Protein AF-A0A9W8LVT6-F1 (afdb_monomer_lite)

Radius of gyration: 33.75 Å; chains: 1; bounding box: 52×55×154 Å

Sequence (229 aa):
HRSNSTFAGNSGRGAQIASTLGNTLIIGSVVSLFGYIMYTLYEDLLADDGVTRVYNESLDLVRANPQIRELFGASAVGFGQTTSSRRHRQRTITHHKSVDAKGRQRLFVEYYVTDSKRSSPCIGVVKADLSQSKGTGAWDYNYIIVDVHQPADNMKVSGATQSDAGESFWSQLHNSKPIGRIEVLVTDEFAREIKLADSQRRNQRFSTVGKGTPDGSWFSVLHPSTWRK

Secondary structure (DSSP, 8-state):
-----------SSHHHHHHHHHHHHHHHHHHHHHHHHHHHHHHHHHHHHHHHHHHHHHHHHHHH-HHHHHHH-S-EEEE-BPPS-TT----BPEEEEEE-TTS-EEEEEEEEEEETT---S-EEEEEEEEEE-TTT--EEEEEEEEEEE---GGGS--SS-TTSS-HHHHHHHHHSPPSEEEEEEE-HHHHHHHHHHHHHHHHHHHHHHT---TT-----S--------

pLDDT: mean 72.82, std 16.93, range [37.72, 95.81]

InterPro domains:
  IPR013261 Mitochondrial import inner membrane translocase subunit Tim21 [PF08294] (21-149)
  IPR013261 Mitochondrial import inner membrane translocase subunit Tim21 [PTHR13032] (18-152)
  IPR038552 Tim21 IMS domain superfamily [G3DSA:3.10.450.320] (47-160)

Organism: NCBI:txid2761395

Structure (mmCIF, N/CA/C/O backbone):
data_AF-A0A9W8LVT6-F1
#
_entry.id   AF-A0A9W8LVT6-F1
#
loop_
_atom_site.group_PDB
_atom_site.id
_atom_site.type_symbol
_atom_site.label_atom_id
_atom_site.label_alt_id
_atom_site.label_comp_id
_atom_site.label_asym_id
_atom_site.label_entity_id
_atom_site.label_seq_id
_atom_site.pdbx_PDB_ins_code
_atom_site.Cartn_x
_atom_site.Cartn_y
_atom_site.Cartn_z
_atom_site.occupancy
_atom_site.B_iso_or_equiv
_atom_site.auth_seq_id
_atom_site.auth_comp_id
_atom_site.auth_asym_id
_atom_site.auth_atom_id
_atom_site.pdbx_PDB_model_num
ATOM 1 N N . HIS A 1 1 ? 30.654 25.455 -94.093 1.00 49.75 1 HIS A N 1
ATOM 2 C CA . HIS A 1 1 ? 30.915 24.334 -93.165 1.00 49.75 1 HIS A CA 1
ATOM 3 C C . HIS A 1 1 ? 31.875 24.770 -92.061 1.00 49.75 1 HIS A C 1
ATOM 5 O O . HIS A 1 1 ? 33.066 24.849 -92.323 1.00 49.75 1 HIS A O 1
ATOM 11 N N . ARG A 1 2 ? 31.381 25.046 -90.847 1.00 42.50 2 ARG A N 1
ATOM 12 C CA . ARG A 1 2 ? 31.987 24.591 -89.579 1.00 42.50 2 ARG A CA 1
ATOM 13 C C . ARG A 1 2 ? 31.087 24.990 -88.413 1.00 42.50 2 ARG A C 1
ATOM 15 O O . ARG A 1 2 ? 30.689 26.138 -88.277 1.00 42.50 2 ARG A O 1
ATOM 22 N N . SER A 1 3 ? 30.734 23.968 -87.658 1.00 47.25 3 SER A N 1
ATOM 23 C CA . SER A 1 3 ? 29.804 23.911 -86.543 1.00 47.25 3 SER A CA 1
ATOM 24 C C . SER A 1 3 ? 30.550 23.903 -85.205 1.00 47.25 3 SER A C 1
ATOM 26 O O . SER A 1 3 ? 31.632 23.323 -85.149 1.00 47.25 3 SER A O 1
ATOM 28 N N . ASN A 1 4 ? 29.856 24.356 -84.152 1.00 45.00 4 ASN A N 1
ATOM 29 C CA . ASN A 1 4 ? 29.953 23.908 -82.748 1.00 45.00 4 ASN A CA 1
ATOM 30 C C . ASN A 1 4 ? 31.219 24.337 -81.965 1.00 45.00 4 ASN A C 1
ATOM 32 O O . ASN A 1 4 ? 32.292 24.469 -82.530 1.00 45.00 4 ASN A O 1
ATOM 36 N N . SER A 1 5 ? 31.193 24.590 -80.652 1.00 46.59 5 SER A N 1
ATOM 37 C CA . SER A 1 5 ? 30.224 24.263 -79.591 1.00 46.59 5 SER A CA 1
ATOM 38 C C . SER A 1 5 ? 30.442 25.178 -78.379 1.00 46.59 5 SER A C 1
ATOM 40 O O . SER A 1 5 ? 31.560 25.272 -77.872 1.00 46.59 5 SER A O 1
ATOM 42 N N . THR A 1 6 ? 29.375 25.772 -77.850 1.00 48.75 6 THR A N 1
ATOM 43 C CA . THR A 1 6 ? 29.328 26.325 -76.491 1.00 48.75 6 THR A CA 1
ATOM 44 C C . THR A 1 6 ? 29.277 25.175 -75.480 1.00 48.75 6 THR A C 1
ATOM 46 O O . THR A 1 6 ? 28.300 24.433 -75.419 1.00 48.75 6 THR A O 1
ATOM 49 N N . PHE A 1 7 ? 30.331 25.014 -74.678 1.00 50.03 7 PHE A N 1
ATOM 50 C CA . PHE A 1 7 ? 30.319 24.142 -73.502 1.00 50.03 7 PHE A CA 1
ATOM 51 C C . PHE A 1 7 ? 29.548 24.844 -72.375 1.00 50.03 7 PHE A C 1
ATOM 53 O O . PHE A 1 7 ? 30.084 25.707 -71.683 1.00 50.03 7 PHE A O 1
ATOM 60 N N . ALA A 1 8 ? 28.278 24.485 -72.193 1.00 51.19 8 ALA A N 1
ATOM 61 C CA . ALA A 1 8 ? 27.524 24.834 -70.995 1.00 51.19 8 ALA A CA 1
ATOM 62 C C . ALA A 1 8 ? 27.898 23.847 -69.877 1.00 51.19 8 ALA A C 1
ATOM 64 O O . ALA A 1 8 ? 27.455 22.698 -69.864 1.00 51.19 8 ALA A O 1
ATOM 65 N N . GLY A 1 9 ? 28.760 24.282 -68.956 1.00 49.34 9 GLY A N 1
ATOM 66 C CA . GLY A 1 9 ? 29.118 23.516 -67.766 1.00 49.34 9 GLY A CA 1
ATOM 67 C C . GLY A 1 9 ? 27.916 23.360 -66.834 1.00 49.34 9 GLY A C 1
ATOM 68 O O . GLY A 1 9 ? 27.411 24.334 -66.285 1.00 49.34 9 GLY A O 1
ATOM 69 N N . ASN A 1 10 ? 27.459 22.124 -66.641 1.00 56.69 10 ASN A N 1
ATOM 70 C CA . ASN A 1 10 ? 26.375 21.779 -65.724 1.00 56.69 10 ASN A CA 1
ATOM 71 C C . ASN A 1 10 ? 26.917 21.653 -64.285 1.00 56.69 10 ASN A C 1
ATOM 73 O O . ASN A 1 10 ? 27.066 20.550 -63.766 1.00 56.69 10 ASN A O 1
ATOM 77 N N . SER A 1 11 ? 27.269 22.771 -63.643 1.00 49.97 11 SER A N 1
ATOM 78 C CA . SER A 1 11 ? 27.864 22.793 -62.291 1.00 49.97 11 SER A CA 1
ATOM 79 C C . SER A 1 11 ? 26.846 22.909 -61.143 1.00 49.97 11 SER A C 1
ATOM 81 O O . SER A 1 11 ? 27.229 22.945 -59.977 1.00 49.97 11 SER A O 1
ATOM 83 N N . GLY A 1 12 ? 25.541 22.919 -61.429 1.00 51.91 12 GLY A N 1
ATOM 84 C CA . GLY A 1 12 ? 24.503 23.210 -60.427 1.00 51.91 12 GLY A CA 1
ATOM 85 C C . GLY A 1 12 ? 24.025 22.037 -59.559 1.00 51.91 12 GLY A C 1
ATOM 86 O O . GLY A 1 12 ? 23.280 22.261 -58.610 1.00 51.91 12 GLY A O 1
ATOM 87 N N . ARG A 1 13 ? 24.411 20.786 -59.854 1.00 52.22 13 ARG A N 1
ATOM 88 C CA . ARG A 1 13 ? 23.815 19.598 -59.198 1.00 52.22 13 ARG A CA 1
ATOM 89 C C . ARG A 1 13 ? 24.639 19.005 -58.049 1.00 52.22 13 ARG A C 1
ATOM 91 O O . ARG A 1 13 ? 24.067 18.349 -57.189 1.00 52.22 13 ARG A O 1
ATOM 98 N N . GLY A 1 14 ? 25.947 19.262 -57.979 1.00 49.97 14 GLY A N 1
ATOM 99 C CA . GLY A 1 14 ? 26.808 18.726 -56.909 1.00 49.97 14 GLY A CA 1
ATOM 100 C C . GLY A 1 14 ? 26.614 19.413 -55.550 1.00 49.97 14 GLY A C 1
ATOM 101 O O . GLY A 1 14 ? 26.626 18.756 -54.512 1.00 49.97 14 GLY A O 1
ATOM 102 N N . ALA A 1 15 ? 26.360 20.725 -55.551 1.00 50.91 15 ALA A N 1
ATOM 103 C CA . ALA A 1 15 ? 26.207 21.515 -54.326 1.00 50.91 15 ALA A CA 1
ATOM 104 C C . ALA A 1 15 ? 24.859 21.288 -53.612 1.00 50.91 15 ALA A C 1
ATOM 106 O O . ALA A 1 15 ? 24.795 21.365 -52.388 1.00 50.91 15 ALA A O 1
ATOM 107 N N . GLN A 1 16 ? 23.794 20.962 -54.356 1.00 50.38 16 GLN A N 1
ATOM 108 C CA . GLN A 1 16 ? 22.466 20.692 -53.784 1.00 50.38 16 GLN A CA 1
ATOM 109 C C . GLN A 1 16 ? 22.378 19.310 -53.115 1.00 50.38 16 GLN A C 1
ATOM 111 O O . GLN A 1 16 ? 21.641 19.127 -52.149 1.00 50.38 16 GLN A O 1
ATOM 116 N N . ILE A 1 17 ? 23.157 18.335 -53.591 1.00 50.28 17 ILE A N 1
ATOM 117 C CA . ILE A 1 17 ? 23.206 16.992 -52.999 1.00 50.28 17 ILE A CA 1
ATOM 118 C C . ILE A 1 17 ? 24.032 17.019 -51.702 1.00 50.28 17 ILE A C 1
ATOM 120 O O . ILE A 1 17 ? 23.638 16.405 -50.715 1.00 50.28 17 ILE A O 1
ATOM 124 N N . ALA A 1 18 ? 25.114 17.803 -51.649 1.00 51.62 18 ALA A N 1
ATOM 125 C CA . ALA A 1 18 ? 25.938 17.945 -50.446 1.00 51.62 18 ALA A CA 1
ATOM 126 C C . ALA A 1 18 ? 25.195 18.612 -49.267 1.00 51.62 18 ALA A C 1
ATOM 128 O O . ALA A 1 18 ? 25.319 18.153 -48.130 1.00 51.62 18 ALA A O 1
ATOM 129 N N . SER A 1 19 ? 24.383 19.648 -49.521 1.00 55.34 19 SER A N 1
ATOM 130 C CA . SER A 1 19 ? 23.585 20.308 -48.471 1.00 55.34 19 SER A CA 1
ATOM 131 C C . SER A 1 19 ? 22.431 19.435 -47.964 1.00 55.34 19 SER A C 1
ATOM 133 O O . SER A 1 19 ? 22.102 19.467 -46.779 1.00 55.34 19 SER A O 1
ATOM 135 N N . THR A 1 20 ? 21.858 18.600 -48.834 1.00 61.38 20 THR A N 1
ATOM 136 C CA . THR A 1 20 ? 20.794 17.658 -48.462 1.00 61.38 20 THR A CA 1
ATOM 137 C C . THR A 1 20 ? 21.335 16.526 -47.587 1.00 61.38 20 THR A C 1
ATOM 139 O O . THR A 1 20 ? 20.720 16.199 -46.575 1.00 61.38 20 THR A O 1
ATOM 142 N N . LEU A 1 21 ? 22.522 15.992 -47.906 1.00 67.19 21 LEU A N 1
ATOM 143 C CA . LEU A 1 21 ? 23.181 14.951 -47.106 1.00 67.19 21 LEU A CA 1
ATOM 144 C C . LEU A 1 21 ? 23.515 15.439 -45.688 1.00 67.19 21 LEU A C 1
ATOM 146 O O . LEU A 1 21 ? 23.220 14.745 -44.714 1.00 67.19 21 LEU A O 1
ATOM 150 N N . GLY A 1 22 ? 24.056 16.656 -45.556 1.00 75.50 22 GLY A N 1
ATOM 151 C CA . GLY A 1 22 ? 24.337 17.261 -44.250 1.00 75.50 22 GLY A CA 1
ATOM 152 C C . GLY A 1 22 ? 23.077 17.419 -43.396 1.00 75.50 22 GLY A C 1
ATOM 153 O O . GLY A 1 22 ? 23.049 16.988 -42.243 1.00 75.50 22 GLY A O 1
ATOM 154 N N . ASN A 1 23 ? 21.998 17.939 -43.985 1.00 77.94 23 ASN A N 1
ATOM 155 C CA . ASN A 1 23 ? 20.723 18.096 -43.286 1.00 77.94 23 ASN A CA 1
ATOM 156 C C . ASN A 1 23 ? 20.121 16.743 -42.874 1.00 77.94 23 ASN A C 1
ATOM 158 O O . ASN A 1 23 ? 19.625 16.616 -41.757 1.00 77.94 23 ASN A O 1
ATOM 162 N N . THR A 1 24 ? 20.207 15.710 -43.720 1.00 84.56 24 THR A N 1
ATOM 163 C CA . THR A 1 24 ? 19.712 14.369 -43.362 1.00 84.56 24 THR A CA 1
ATOM 164 C C . THR A 1 24 ? 20.503 13.717 -42.230 1.00 84.56 24 THR A C 1
ATOM 166 O O . THR A 1 24 ? 19.904 13.040 -41.400 1.00 84.56 24 THR A O 1
ATOM 169 N N . LEU A 1 25 ? 21.816 13.954 -42.137 1.00 88.69 25 LEU A N 1
ATOM 170 C CA . LEU A 1 25 ? 22.635 13.443 -41.032 1.00 88.69 25 LEU A CA 1
ATOM 171 C C . LEU A 1 25 ? 22.283 14.119 -39.706 1.00 88.69 25 LEU A C 1
ATOM 173 O O . LEU A 1 25 ? 22.203 13.449 -38.679 1.00 88.69 25 LEU A O 1
ATOM 177 N N . ILE A 1 26 ? 22.026 15.429 -39.734 1.00 89.00 26 ILE A N 1
ATOM 178 C CA . ILE A 1 26 ? 21.596 16.182 -38.550 1.00 89.00 26 ILE A CA 1
ATOM 179 C C . ILE A 1 26 ? 20.207 15.717 -38.100 1.00 89.00 26 ILE A C 1
ATOM 181 O O . ILE A 1 26 ? 19.991 15.453 -36.923 1.00 89.00 26 ILE A O 1
ATOM 185 N N . ILE A 1 27 ? 19.262 15.561 -39.028 1.00 90.56 27 ILE A N 1
ATOM 186 C CA . ILE A 1 27 ? 17.920 15.068 -38.692 1.00 90.56 27 ILE A CA 1
ATOM 187 C C . ILE A 1 27 ? 18.000 13.632 -38.156 1.00 90.56 27 ILE A C 1
ATOM 189 O O . ILE A 1 27 ? 17.387 13.320 -37.137 1.00 90.56 27 ILE A O 1
ATOM 193 N N . GLY A 1 28 ? 18.802 12.772 -38.788 1.00 92.88 28 GLY A N 1
ATOM 194 C CA . GLY A 1 28 ? 19.014 11.396 -38.343 1.00 92.88 28 GLY A CA 1
ATOM 195 C C . GLY A 1 28 ? 19.616 11.307 -36.939 1.00 92.88 28 GLY A C 1
ATOM 196 O O . GLY A 1 28 ? 19.165 10.487 -36.137 1.00 92.88 28 GLY A O 1
ATOM 197 N N . SER A 1 29 ? 20.581 12.168 -36.602 1.00 90.94 29 SER A N 1
ATOM 198 C CA . SER A 1 29 ? 21.194 12.181 -35.269 1.00 90.94 29 SER A CA 1
ATOM 199 C C . SER A 1 29 ? 20.219 12.657 -34.191 1.00 90.94 29 SER A C 1
ATOM 201 O O . SER A 1 29 ? 20.138 12.036 -33.131 1.00 90.94 29 SER A O 1
ATOM 203 N N . VAL A 1 30 ? 19.415 13.686 -34.477 1.00 94.44 30 VAL A N 1
ATOM 204 C CA . VAL A 1 30 ? 18.391 14.191 -33.550 1.00 94.44 30 VAL A CA 1
ATOM 205 C C . VAL A 1 30 ? 17.306 13.145 -33.304 1.00 94.44 30 VAL A C 1
ATOM 207 O O . VAL A 1 30 ? 16.953 12.899 -32.153 1.00 94.44 30 VAL A O 1
ATOM 210 N N . VAL A 1 31 ? 16.810 12.483 -34.354 1.00 95.81 31 VAL A N 1
ATOM 211 C CA . VAL A 1 31 ? 15.793 11.426 -34.221 1.00 95.81 31 VAL A CA 1
ATOM 212 C C . VAL A 1 31 ? 16.342 10.228 -33.448 1.00 95.81 31 VAL A C 1
ATOM 214 O O . VAL A 1 31 ? 15.644 9.687 -32.595 1.00 95.81 31 VAL A O 1
ATOM 217 N N . SER A 1 32 ? 17.597 9.842 -33.691 1.00 94.12 32 SER A N 1
ATOM 218 C CA . SER A 1 32 ? 18.231 8.725 -32.977 1.00 94.12 32 SER A CA 1
ATOM 219 C C . SER A 1 32 ? 18.410 9.034 -31.490 1.00 94.12 32 SER A C 1
ATOM 221 O O . SER A 1 32 ? 18.077 8.208 -30.643 1.00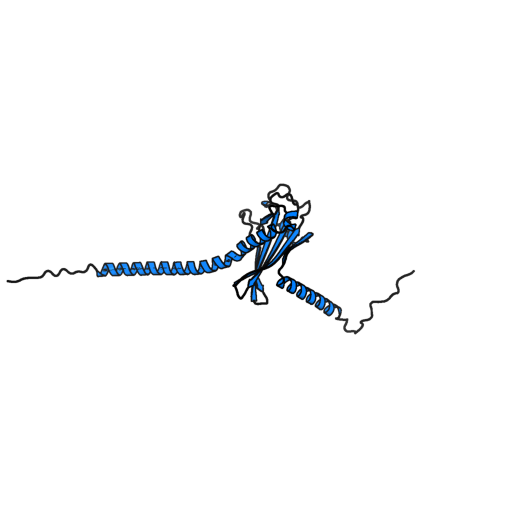 94.12 32 SER A O 1
ATOM 223 N N . LEU A 1 33 ? 18.879 10.242 -31.161 1.00 95.25 33 LEU A N 1
ATOM 224 C CA . LEU A 1 33 ? 19.030 10.682 -29.775 1.00 95.25 33 LEU A CA 1
ATOM 225 C C . LEU A 1 33 ? 17.672 10.776 -29.069 1.00 95.25 33 LEU A C 1
ATOM 227 O O . LEU A 1 33 ? 17.530 10.308 -27.942 1.00 95.25 33 LEU A O 1
ATOM 231 N N . PHE A 1 34 ? 16.664 11.336 -29.739 1.00 95.75 34 PHE A N 1
ATOM 232 C CA . PHE A 1 34 ? 15.311 11.426 -29.198 1.00 95.75 34 PHE A CA 1
ATOM 233 C C . PHE A 1 34 ? 14.692 10.041 -28.975 1.00 95.75 34 PHE A C 1
ATOM 235 O O . PHE A 1 34 ? 14.113 9.797 -27.921 1.00 95.75 34 PHE A O 1
ATOM 242 N N . GLY A 1 35 ? 14.861 9.120 -29.927 1.00 95.00 35 GLY A N 1
ATOM 243 C CA . GLY A 1 35 ? 14.410 7.736 -29.805 1.00 95.00 35 GLY A CA 1
ATOM 244 C C . GLY A 1 35 ? 15.076 7.005 -28.642 1.00 95.00 35 GLY A C 1
ATOM 245 O O . GLY A 1 35 ? 14.390 6.318 -27.893 1.00 95.00 35 GLY A O 1
ATOM 246 N N . TYR A 1 36 ? 16.381 7.207 -28.435 1.00 94.00 36 TYR A N 1
ATOM 247 C CA . TYR A 1 36 ? 17.100 6.637 -27.295 1.00 94.00 36 TYR A CA 1
ATOM 248 C C . TYR A 1 36 ? 16.580 7.176 -25.957 1.00 94.00 36 TYR A C 1
ATOM 250 O O . TYR A 1 36 ? 16.254 6.394 -25.071 1.00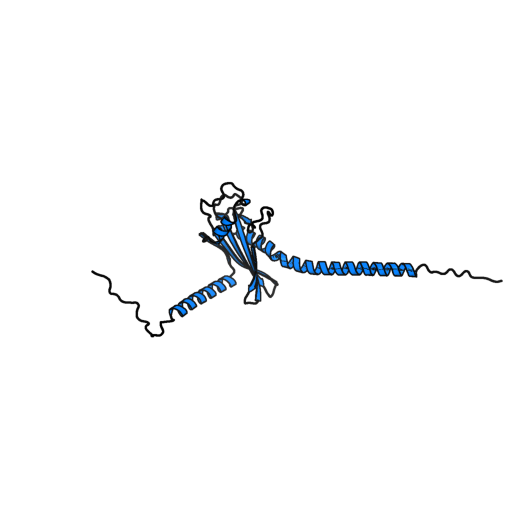 94.00 36 TYR A O 1
ATOM 258 N N . ILE A 1 37 ? 16.432 8.499 -25.831 1.00 93.06 37 ILE A N 1
ATOM 259 C CA . ILE A 1 37 ? 15.893 9.124 -24.614 1.00 93.06 37 ILE A CA 1
ATOM 260 C C . ILE A 1 37 ? 14.461 8.638 -24.349 1.00 93.06 37 ILE A C 1
ATOM 262 O O . ILE A 1 37 ? 14.127 8.293 -23.218 1.00 93.06 37 ILE A O 1
ATOM 266 N N . MET A 1 38 ? 13.617 8.561 -25.383 1.00 88.75 38 MET A N 1
ATOM 267 C CA . MET A 1 38 ? 12.259 8.028 -25.248 1.00 88.75 38 MET A CA 1
ATOM 268 C C . MET A 1 38 ? 12.246 6.559 -24.836 1.00 88.75 38 MET A C 1
ATOM 270 O O . MET A 1 38 ? 11.449 6.196 -23.980 1.00 88.75 38 MET A O 1
ATOM 274 N N . TYR A 1 39 ? 13.132 5.731 -25.392 1.00 85.88 39 TYR A N 1
ATOM 275 C CA . TYR A 1 39 ? 13.256 4.325 -25.012 1.00 85.88 39 TYR A CA 1
ATOM 276 C C . TYR A 1 39 ? 13.605 4.181 -23.527 1.00 85.88 39 TYR A C 1
ATOM 278 O O . TYR A 1 39 ? 12.899 3.487 -22.800 1.00 85.88 39 TYR A O 1
ATOM 286 N N . THR A 1 40 ? 14.624 4.907 -23.054 1.00 83.31 40 THR A N 1
ATOM 287 C CA . THR A 1 40 ? 15.039 4.853 -21.644 1.00 83.31 40 THR A CA 1
ATOM 288 C C . THR A 1 40 ? 13.952 5.367 -20.702 1.00 83.31 40 THR A C 1
ATOM 290 O O . THR A 1 40 ? 13.681 4.756 -19.676 1.00 83.31 40 THR A O 1
ATOM 293 N N . LEU A 1 41 ? 13.274 6.462 -21.066 1.00 78.81 41 LEU A N 1
ATOM 294 C CA . LEU A 1 41 ? 12.205 7.022 -20.237 1.00 78.81 41 LEU A CA 1
ATOM 295 C C . LEU A 1 41 ? 10.965 6.124 -20.210 1.00 78.81 41 LEU A C 1
ATOM 297 O O . LEU A 1 41 ? 10.274 6.078 -19.198 1.00 78.81 41 LEU A O 1
ATOM 301 N N . TYR A 1 42 ? 10.663 5.427 -21.305 1.00 75.94 42 TYR A N 1
ATOM 302 C CA . TYR A 1 42 ? 9.514 4.531 -21.384 1.00 75.94 42 TYR A CA 1
ATOM 303 C C . TYR A 1 42 ? 9.687 3.291 -20.498 1.00 75.94 42 TYR A C 1
ATOM 305 O O . TYR A 1 42 ? 8.741 2.905 -19.812 1.00 75.94 42 TYR A O 1
ATOM 313 N N . GLU A 1 43 ? 10.885 2.699 -20.466 1.00 65.81 43 GLU A N 1
ATOM 314 C CA . GLU A 1 43 ? 11.190 1.587 -19.555 1.00 65.81 43 GLU A CA 1
ATOM 315 C C . GLU A 1 43 ? 11.056 2.004 -18.083 1.00 65.81 43 GLU A C 1
ATOM 317 O O . GLU A 1 43 ? 10.448 1.282 -17.290 1.00 65.81 43 GLU A O 1
ATOM 322 N N . ASP A 1 44 ? 11.535 3.201 -17.734 1.00 58.16 44 ASP A N 1
ATOM 323 C CA . ASP A 1 44 ? 11.459 3.724 -16.367 1.00 58.16 44 ASP A CA 1
ATOM 324 C C . ASP A 1 44 ? 10.027 4.110 -15.957 1.00 58.16 44 ASP A C 1
ATOM 326 O O . ASP A 1 44 ? 9.590 3.801 -14.846 1.00 58.16 44 ASP A O 1
ATOM 330 N N . LEU A 1 45 ? 9.257 4.746 -16.848 1.00 63.88 45 LEU A N 1
ATOM 331 C CA . LEU A 1 45 ? 7.874 5.155 -16.569 1.00 63.88 45 LEU A CA 1
ATOM 332 C C . LEU A 1 45 ? 6.944 3.953 -16.369 1.00 63.88 45 LEU A C 1
ATOM 334 O O . LEU A 1 45 ? 6.095 3.979 -15.479 1.00 63.88 45 LEU A O 1
ATOM 338 N N . LEU A 1 46 ? 7.126 2.876 -17.138 1.00 54.12 46 LEU A N 1
ATOM 339 C CA . LEU A 1 46 ? 6.380 1.634 -16.926 1.00 54.12 46 LEU A CA 1
ATOM 340 C C . LEU A 1 46 ? 6.811 0.889 -15.653 1.00 54.12 46 LEU A C 1
ATOM 342 O O . LEU A 1 46 ? 6.008 0.153 -15.076 1.00 54.12 46 LEU A O 1
ATOM 346 N N . ALA A 1 47 ? 8.050 1.077 -15.193 1.00 52.12 47 ALA A N 1
ATOM 347 C CA . ALA A 1 47 ? 8.521 0.521 -13.928 1.00 52.12 47 ALA A CA 1
ATOM 348 C C . ALA A 1 47 ? 7.982 1.285 -12.699 1.00 52.12 47 ALA A C 1
ATOM 350 O O . ALA A 1 47 ? 7.861 0.696 -11.618 1.00 52.12 47 ALA A O 1
ATOM 351 N N . ASP A 1 48 ? 7.640 2.572 -12.842 1.00 52.09 48 ASP A N 1
ATOM 352 C CA . ASP A 1 48 ? 7.192 3.422 -11.729 1.00 52.09 48 ASP A CA 1
ATOM 353 C C . ASP A 1 48 ? 5.666 3.449 -11.511 1.00 52.09 48 ASP A C 1
ATOM 355 O O . ASP A 1 48 ? 5.198 3.781 -10.418 1.00 52.09 48 ASP A O 1
ATOM 359 N N . ASP A 1 49 ? 4.877 2.960 -12.475 1.00 58.56 49 ASP A N 1
ATOM 360 C CA . ASP A 1 49 ? 3.417 2.800 -12.340 1.00 58.56 49 ASP A CA 1
ATOM 361 C C . ASP A 1 49 ? 3.002 1.845 -11.201 1.00 58.56 49 ASP A C 1
ATOM 363 O O . ASP A 1 49 ? 1.837 1.811 -10.799 1.00 58.56 49 ASP A O 1
ATOM 367 N N . GLY A 1 50 ? 3.949 1.097 -10.623 1.00 69.38 50 GLY A N 1
ATOM 368 C CA . GLY A 1 50 ? 3.704 0.177 -9.517 1.00 69.38 50 GLY A CA 1
ATOM 369 C C . GLY A 1 50 ? 3.056 0.842 -8.298 1.00 69.38 50 GLY A C 1
ATOM 370 O O . GLY A 1 50 ? 2.031 0.364 -7.831 1.00 69.38 50 GLY A O 1
ATOM 371 N N . VAL A 1 51 ? 3.592 1.953 -7.775 1.00 80.25 51 VAL A N 1
ATOM 372 C CA . VAL A 1 51 ? 3.141 2.494 -6.469 1.00 80.25 51 VAL A CA 1
ATOM 373 C C . VAL A 1 51 ? 1.735 3.087 -6.544 1.00 80.25 51 VAL A C 1
ATOM 375 O O . VAL A 1 51 ? 0.885 2.772 -5.711 1.00 80.25 51 VAL A O 1
ATOM 378 N N . THR A 1 52 ? 1.471 3.927 -7.548 1.00 81.75 52 THR A N 1
ATOM 379 C CA . THR A 1 52 ? 0.158 4.567 -7.719 1.00 81.75 52 THR A CA 1
ATOM 380 C C . THR A 1 52 ? -0.909 3.541 -8.091 1.00 81.75 52 THR A C 1
ATOM 382 O O . THR A 1 52 ? -2.012 3.584 -7.540 1.00 81.75 52 THR A O 1
ATOM 385 N N . ARG A 1 53 ? -0.590 2.582 -8.974 1.00 83.56 53 ARG A N 1
ATOM 386 C CA . ARG A 1 53 ? -1.503 1.481 -9.303 1.00 83.56 53 ARG A CA 1
ATOM 387 C C . ARG A 1 53 ? -1.832 0.654 -8.067 1.00 83.56 53 ARG A C 1
ATOM 389 O O . ARG A 1 53 ? -3.007 0.462 -7.775 1.00 83.56 53 ARG A O 1
ATOM 396 N N . VAL A 1 54 ? -0.811 0.223 -7.326 1.00 86.56 54 VAL A N 1
ATOM 397 C CA . VAL A 1 54 ? -0.975 -0.575 -6.105 1.00 86.56 54 VAL A CA 1
ATOM 398 C C . VAL A 1 54 ? -1.805 0.164 -5.069 1.00 86.56 54 VAL A C 1
ATOM 400 O O . VAL A 1 54 ? -2.654 -0.450 -4.427 1.00 86.56 54 VAL A O 1
ATOM 403 N N . TYR A 1 55 ? -1.590 1.468 -4.904 1.00 87.44 55 TYR A N 1
ATOM 404 C CA . TYR A 1 55 ? -2.395 2.293 -4.012 1.00 87.44 55 TYR A CA 1
ATOM 405 C C . TYR A 1 55 ? -3.872 2.303 -4.421 1.00 87.44 55 TYR A C 1
ATOM 407 O O . TYR A 1 55 ? -4.731 2.044 -3.583 1.00 87.44 55 TYR A O 1
ATOM 415 N N . ASN A 1 56 ? -4.176 2.558 -5.696 1.00 88.75 56 ASN A N 1
ATOM 416 C CA . ASN A 1 56 ? -5.560 2.592 -6.172 1.00 88.75 56 ASN A CA 1
ATOM 417 C C . ASN A 1 56 ? -6.235 1.219 -6.032 1.00 88.75 56 ASN A C 1
ATOM 419 O O . ASN A 1 56 ? -7.328 1.123 -5.480 1.00 88.75 56 ASN A O 1
ATOM 423 N N . GLU A 1 57 ? -5.552 0.155 -6.453 1.00 89.56 57 GLU A N 1
ATOM 424 C CA . GLU A 1 57 ? -6.060 -1.217 -6.397 1.00 89.56 57 GLU A CA 1
ATOM 425 C C . GLU A 1 57 ? -6.271 -1.691 -4.950 1.00 89.56 57 GLU A C 1
ATOM 427 O O . GLU A 1 57 ? -7.342 -2.193 -4.603 1.00 89.56 57 GLU A O 1
ATOM 432 N N . SER A 1 58 ? -5.303 -1.449 -4.059 1.00 91.19 58 SER A N 1
ATOM 433 C CA . SER A 1 58 ? -5.450 -1.778 -2.634 1.00 91.19 58 SER A CA 1
ATOM 434 C C . SER A 1 58 ? -6.548 -0.954 -1.960 1.00 91.19 58 SER A C 1
ATOM 436 O O . SER A 1 58 ? -7.291 -1.487 -1.136 1.00 91.19 58 SER A O 1
ATOM 438 N N . LEU A 1 59 ? -6.717 0.319 -2.327 1.00 91.00 59 LEU A N 1
ATOM 439 C CA . LEU A 1 59 ? -7.793 1.161 -1.811 1.00 91.00 59 LEU A CA 1
ATOM 440 C C . LEU A 1 59 ? -9.170 0.649 -2.238 1.00 91.00 59 LEU A C 1
ATOM 442 O O . LEU A 1 59 ? -10.093 0.648 -1.422 1.00 91.00 59 LEU A O 1
ATOM 446 N N . ASP A 1 60 ? -9.311 0.184 -3.474 1.00 90.81 60 ASP A N 1
ATOM 447 C CA . ASP A 1 60 ? -10.565 -0.381 -3.966 1.00 90.81 60 ASP A CA 1
ATOM 448 C C . ASP A 1 60 ? -10.892 -1.720 -3.288 1.00 90.81 60 ASP A C 1
ATOM 450 O O . ASP A 1 60 ? -12.036 -1.933 -2.877 1.00 90.81 60 ASP A O 1
ATOM 454 N N . LEU A 1 61 ? -9.890 -2.571 -3.039 1.00 91.06 61 LEU A N 1
ATOM 455 C CA . LEU A 1 61 ? -10.055 -3.791 -2.237 1.00 91.06 61 LEU A CA 1
ATOM 456 C C . LEU A 1 61 ? -10.472 -3.481 -0.791 1.00 91.06 61 LEU A C 1
ATOM 458 O O . LEU A 1 61 ? -11.387 -4.106 -0.250 1.00 91.06 61 LEU A O 1
ATOM 462 N N . VAL A 1 62 ? -9.849 -2.478 -0.169 1.00 91.31 62 VAL A N 1
ATOM 463 C CA . VAL A 1 62 ? -10.206 -2.009 1.178 1.00 91.31 62 VAL A CA 1
ATOM 464 C C . VAL A 1 62 ? -11.643 -1.481 1.208 1.00 91.31 62 VAL A C 1
ATOM 466 O O . VAL A 1 62 ? -12.393 -1.809 2.126 1.00 91.31 62 VAL A O 1
ATOM 469 N N . ARG A 1 63 ? -12.067 -0.721 0.191 1.00 90.38 63 ARG A N 1
ATOM 470 C CA . ARG A 1 63 ? -13.447 -0.220 0.054 1.00 90.38 63 ARG A CA 1
ATOM 471 C C . ARG A 1 63 ? -14.471 -1.327 -0.167 1.00 90.38 63 ARG A C 1
ATOM 473 O O . ARG A 1 63 ? -15.611 -1.186 0.271 1.00 90.38 63 ARG A O 1
ATOM 480 N N . ALA A 1 64 ? -14.092 -2.405 -0.847 1.00 90.38 64 ALA A N 1
ATOM 481 C CA . ALA A 1 64 ? -14.972 -3.540 -1.093 1.00 90.38 64 ALA A CA 1
ATOM 482 C C . ALA A 1 64 ? -15.243 -4.364 0.180 1.00 90.38 64 ALA A C 1
ATOM 484 O O . ALA A 1 64 ? -16.286 -5.014 0.275 1.00 90.38 64 ALA A O 1
ATOM 485 N N . ASN A 1 65 ? -14.346 -4.316 1.173 1.00 91.56 65 ASN A N 1
ATOM 486 C CA . ASN A 1 65 ? -14.470 -5.108 2.392 1.00 91.56 65 ASN A CA 1
ATOM 487 C C . ASN A 1 65 ? -15.641 -4.622 3.287 1.00 91.56 65 ASN A C 1
ATOM 489 O O . ASN A 1 65 ? -15.698 -3.441 3.649 1.00 91.56 65 ASN A O 1
ATOM 493 N N . PRO A 1 66 ? -16.570 -5.511 3.696 1.00 89.75 66 PRO A N 1
ATOM 494 C CA . PRO A 1 66 ? -17.751 -5.127 4.470 1.00 89.75 66 PRO A CA 1
ATOM 495 C C . PRO A 1 66 ? -17.418 -4.564 5.860 1.00 89.75 66 PRO A C 1
ATOM 497 O O . PRO A 1 66 ? -18.085 -3.629 6.297 1.00 89.75 66 PRO A O 1
ATOM 500 N N . GLN A 1 67 ? -16.365 -5.055 6.525 1.00 89.06 67 GLN A N 1
ATOM 501 C CA . GLN A 1 67 ? -15.970 -4.579 7.860 1.00 89.06 67 GLN A CA 1
ATOM 502 C C . GLN A 1 67 ? -15.449 -3.139 7.809 1.00 89.06 67 GLN A C 1
ATOM 504 O O . GLN A 1 67 ? -15.746 -2.317 8.674 1.00 89.06 67 GLN A O 1
ATOM 509 N N . ILE A 1 68 ? -14.703 -2.805 6.755 1.00 88.19 68 ILE A N 1
ATOM 510 C CA . ILE A 1 68 ? -14.218 -1.441 6.523 1.00 88.19 68 ILE A CA 1
ATOM 511 C C . ILE A 1 68 ? -15.389 -0.506 6.217 1.00 88.19 68 ILE A C 1
ATOM 513 O O . ILE A 1 68 ? -15.431 0.611 6.734 1.00 88.19 68 ILE A O 1
ATOM 517 N N . ARG A 1 69 ? -16.363 -0.961 5.422 1.00 87.69 69 ARG A N 1
ATOM 518 C CA . ARG A 1 69 ? -17.570 -0.181 5.107 1.00 87.69 69 ARG A CA 1
ATOM 519 C C . ARG A 1 69 ? -18.438 0.095 6.331 1.00 87.69 69 ARG A C 1
ATOM 521 O O . ARG A 1 69 ? -19.056 1.153 6.391 1.00 87.69 69 ARG A O 1
ATOM 528 N N . GLU A 1 70 ? -18.490 -0.821 7.292 1.00 86.69 70 GLU A N 1
ATOM 529 C CA . GLU A 1 70 ? -19.202 -0.609 8.555 1.00 86.69 70 GLU A CA 1
ATOM 530 C C . GLU A 1 70 ? -18.523 0.471 9.415 1.00 86.69 70 GLU A C 1
ATOM 532 O O . GLU A 1 70 ? -19.198 1.327 9.981 1.00 86.69 70 GLU A O 1
ATOM 537 N N . LEU A 1 71 ? -17.185 0.494 9.449 1.00 85.38 71 LEU A N 1
ATOM 538 C CA . LEU A 1 71 ? -16.416 1.443 10.264 1.00 85.38 71 LEU A CA 1
ATOM 539 C C . LEU A 1 71 ? -16.270 2.840 9.643 1.00 85.38 71 LEU A C 1
ATOM 541 O O . LEU A 1 71 ? -16.363 3.850 10.346 1.00 85.38 71 LEU A O 1
ATOM 545 N N . PHE A 1 72 ? -15.997 2.916 8.339 1.00 84.50 72 PHE A N 1
ATOM 546 C CA . PHE A 1 72 ? -15.698 4.165 7.623 1.00 84.50 72 PHE A CA 1
ATOM 547 C C . PHE A 1 72 ? -16.829 4.611 6.687 1.00 84.50 72 PHE A C 1
ATOM 549 O O . PHE A 1 72 ? -16.702 5.626 6.004 1.00 84.50 72 PHE A O 1
ATOM 556 N N . GLY A 1 73 ? -17.936 3.872 6.637 1.00 81.88 73 GLY A N 1
ATOM 557 C CA . GLY A 1 73 ? -19.068 4.166 5.767 1.00 81.88 73 GLY A CA 1
ATOM 558 C C . GLY A 1 73 ? -18.848 3.772 4.302 1.00 81.88 73 GLY A C 1
ATOM 559 O O . GLY A 1 73 ? -17.856 3.159 3.910 1.00 81.88 73 GLY A O 1
ATOM 560 N N . ALA A 1 74 ? -19.815 4.140 3.456 1.00 75.44 74 ALA A N 1
ATOM 561 C CA . ALA A 1 74 ? -19.836 3.770 2.036 1.00 75.44 74 ALA A CA 1
ATOM 562 C C . ALA A 1 74 ? -18.764 4.471 1.179 1.00 75.44 74 ALA A C 1
ATOM 564 O O . ALA A 1 74 ? -18.507 4.040 0.060 1.00 75.44 74 ALA A O 1
ATOM 565 N N . SER A 1 75 ? -18.155 5.549 1.679 1.00 77.19 75 SER A N 1
ATOM 566 C CA . SER A 1 75 ? -17.169 6.338 0.940 1.00 77.19 75 SER A CA 1
ATOM 567 C C . SER A 1 75 ? -15.916 6.544 1.785 1.00 77.19 75 SER A C 1
ATOM 569 O O . SER A 1 75 ? -15.697 7.610 2.367 1.00 77.19 75 SER A O 1
ATOM 571 N N . ALA A 1 76 ? -15.083 5.507 1.822 1.00 81.94 76 ALA A N 1
ATOM 572 C CA . ALA A 1 76 ? -13.758 5.566 2.414 1.00 81.94 76 ALA A CA 1
ATOM 573 C C . ALA A 1 76 ? -12.782 6.314 1.482 1.00 81.94 76 ALA A C 1
ATOM 575 O O . ALA A 1 76 ? -12.654 6.006 0.289 1.00 81.94 76 ALA A O 1
ATOM 576 N N . VAL A 1 77 ? -12.090 7.315 2.021 1.00 84.56 77 VAL A N 1
ATOM 577 C CA . VAL A 1 77 ? -11.127 8.158 1.304 1.00 84.56 77 VAL A CA 1
ATOM 578 C C . VAL A 1 77 ? -9.720 7.807 1.767 1.00 84.56 77 VAL A C 1
ATOM 580 O O . VAL A 1 77 ? -9.405 7.942 2.949 1.00 84.56 77 VAL A O 1
ATOM 583 N N . GLY A 1 78 ? -8.887 7.372 0.822 1.00 83.94 78 GLY A N 1
ATOM 584 C CA . GLY A 1 78 ? -7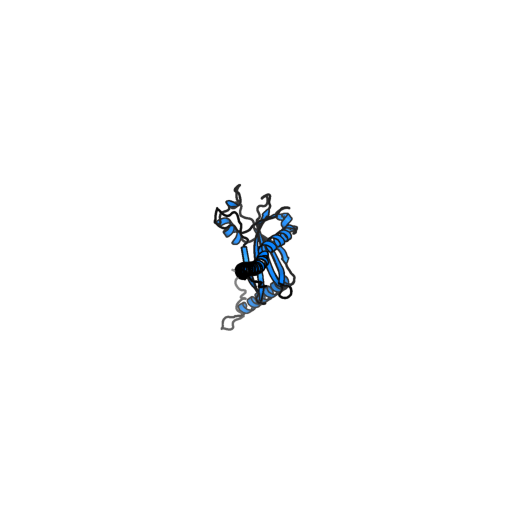.465 7.125 1.037 1.00 83.94 78 GLY A CA 1
ATOM 585 C C . GLY A 1 78 ? -6.636 8.405 0.919 1.00 83.94 78 GLY A C 1
ATOM 586 O O . GLY A 1 78 ? -6.968 9.297 0.133 1.00 83.94 78 GLY A O 1
ATOM 587 N N . PHE A 1 79 ? -5.558 8.512 1.692 1.00 82.19 79 PHE A N 1
ATOM 588 C CA . PHE A 1 79 ? -4.602 9.607 1.590 1.00 82.19 79 PHE A CA 1
ATOM 589 C C . PHE A 1 79 ? -3.206 9.231 2.106 1.00 82.19 79 PHE A C 1
ATOM 591 O O . PHE A 1 79 ? -3.067 8.441 3.034 1.00 82.19 79 PHE A O 1
ATOM 598 N N . GLY A 1 80 ? -2.166 9.818 1.507 1.00 80.50 80 GLY A N 1
ATOM 599 C CA . GLY A 1 80 ? -0.772 9.621 1.920 1.00 80.50 80 GLY A CA 1
ATOM 600 C C . GLY A 1 80 ? -0.367 10.412 3.171 1.00 80.50 80 GLY A C 1
ATOM 601 O O . GLY A 1 80 ? -1.155 11.184 3.727 1.00 80.50 80 GLY A O 1
ATOM 602 N N . GLN A 1 81 ? 0.888 10.252 3.587 1.00 69.31 81 GLN A N 1
ATOM 603 C CA . GLN A 1 81 ? 1.457 10.945 4.742 1.00 69.31 81 GLN A CA 1
ATOM 604 C C . GLN A 1 81 ? 1.617 12.448 4.455 1.00 69.31 81 GLN A C 1
ATOM 606 O O . GLN A 1 81 ? 1.942 12.867 3.340 1.00 69.31 81 GLN A O 1
ATOM 611 N N . THR A 1 82 ? 1.358 13.291 5.458 1.00 57.53 82 THR A N 1
ATOM 612 C CA . THR A 1 82 ? 1.567 14.739 5.337 1.00 57.53 82 THR A CA 1
ATOM 613 C C . THR A 1 82 ? 3.045 15.066 5.522 1.00 57.53 82 THR A C 1
ATOM 615 O O . THR A 1 82 ? 3.620 14.714 6.548 1.00 57.53 82 THR A O 1
ATOM 618 N N . THR A 1 83 ? 3.647 15.771 4.565 1.00 51.84 83 THR A N 1
ATOM 619 C CA . THR A 1 83 ? 4.960 16.406 4.748 1.00 51.84 83 THR A CA 1
ATOM 620 C C . THR A 1 83 ? 4.790 17.828 5.298 1.00 51.84 83 THR A C 1
ATOM 622 O O . THR A 1 83 ? 3.825 18.509 4.948 1.00 51.84 83 THR A O 1
ATOM 625 N N . SER A 1 84 ? 5.720 18.277 6.150 1.00 46.34 84 SER A N 1
ATOM 626 C CA . SER A 1 84 ? 5.737 19.570 6.870 1.00 46.34 84 SER A CA 1
ATOM 627 C C . SER A 1 84 ? 5.505 20.821 6.012 1.00 46.34 84 SER A C 1
ATOM 629 O O . SER A 1 84 ? 5.150 21.894 6.503 1.00 46.34 84 SER A O 1
ATOM 631 N N . SER A 1 85 ? 5.751 20.732 4.703 1.00 46.03 85 SER A N 1
ATOM 632 C CA . SER A 1 85 ? 5.750 21.900 3.829 1.00 46.03 85 SER A CA 1
ATOM 633 C C . SER A 1 85 ? 4.329 22.373 3.510 1.00 46.03 85 SER A C 1
ATOM 635 O O . SER A 1 85 ? 3.644 21.844 2.633 1.00 46.03 85 SER A O 1
ATOM 637 N N . ARG A 1 86 ? 3.930 23.467 4.171 1.00 42.44 86 ARG A N 1
ATOM 638 C CA . ARG A 1 86 ? 2.677 24.240 4.018 1.00 42.44 86 ARG A CA 1
ATOM 639 C C . ARG A 1 86 ? 2.309 24.627 2.566 1.00 42.44 86 ARG A C 1
ATOM 641 O O . ARG A 1 86 ? 1.220 25.148 2.339 1.00 42.44 86 ARG A O 1
ATOM 648 N N . ARG A 1 87 ? 3.185 24.392 1.577 1.00 43.06 87 ARG A N 1
ATOM 649 C CA . ARG A 1 87 ? 2.998 24.753 0.158 1.00 43.06 87 ARG A CA 1
ATOM 650 C C . ARG A 1 87 ? 2.698 23.573 -0.784 1.00 43.06 87 ARG A C 1
ATOM 652 O O . ARG A 1 87 ? 2.296 23.835 -1.912 1.00 43.06 87 ARG A O 1
ATOM 659 N N . HIS A 1 88 ? 2.782 22.308 -0.360 1.00 40.00 88 HIS A N 1
ATOM 660 C CA . HIS A 1 88 ? 2.434 21.174 -1.232 1.00 40.00 88 HIS A CA 1
ATOM 661 C C . HIS A 1 88 ? 1.271 20.356 -0.668 1.00 40.00 88 HIS A C 1
ATOM 663 O O . HIS A 1 88 ? 1.420 19.549 0.240 1.00 40.00 88 HIS A O 1
ATOM 669 N N . ARG A 1 89 ? 0.090 20.514 -1.272 1.00 51.34 89 ARG A N 1
ATOM 670 C CA . ARG A 1 89 ? -1.088 19.653 -1.056 1.00 51.34 89 ARG A CA 1
ATOM 671 C C . ARG A 1 89 ? -0.939 18.267 -1.715 1.00 51.34 89 ARG A C 1
ATOM 673 O O . ARG A 1 89 ? -1.940 17.625 -2.010 1.00 51.34 89 ARG A O 1
ATOM 680 N N . GLN A 1 90 ? 0.287 17.804 -1.959 1.00 52.75 90 GLN A N 1
ATOM 681 C CA . GLN A 1 90 ? 0.560 16.444 -2.416 1.00 52.75 90 GLN A CA 1
ATOM 682 C C . GLN A 1 90 ? 0.951 15.608 -1.203 1.00 52.75 90 GLN A C 1
ATOM 684 O O . GLN A 1 90 ? 2.036 15.747 -0.648 1.00 52.75 90 GLN A O 1
ATOM 689 N N . ARG A 1 91 ? 0.009 14.775 -0.761 1.00 66.81 91 ARG A N 1
ATOM 690 C CA . ARG A 1 91 ? 0.248 13.752 0.253 1.00 66.81 91 ARG A CA 1
ATOM 691 C C . ARG A 1 91 ? 0.997 12.610 -0.429 1.00 66.81 91 ARG A C 1
ATOM 693 O O . ARG A 1 91 ? 0.389 11.868 -1.197 1.00 66.81 91 A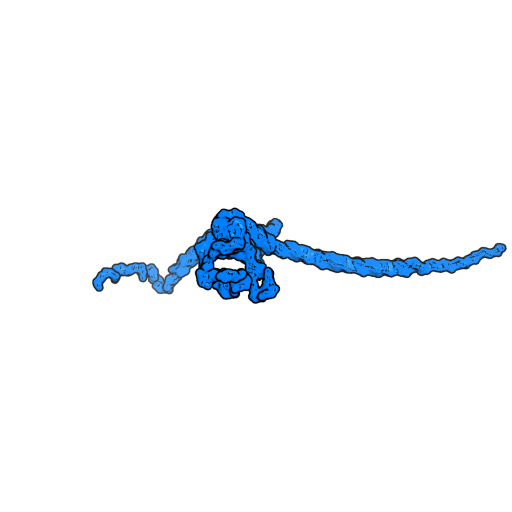RG A O 1
ATOM 700 N N . THR A 1 92 ? 2.304 12.515 -0.208 1.00 68.94 92 THR A N 1
ATOM 701 C CA . THR A 1 92 ? 3.116 11.433 -0.776 1.00 68.94 92 THR A CA 1
ATOM 702 C C . THR A 1 92 ? 2.730 10.116 -0.113 1.00 68.94 92 THR A C 1
ATOM 704 O O . THR A 1 92 ? 2.565 10.042 1.105 1.00 68.94 92 THR A O 1
ATOM 707 N N . ILE A 1 93 ? 2.547 9.078 -0.923 1.00 79.44 93 ILE A N 1
ATOM 708 C CA . ILE A 1 93 ? 2.289 7.726 -0.435 1.00 79.44 93 ILE A CA 1
ATOM 709 C C . ILE A 1 93 ? 3.619 7.145 0.047 1.00 79.44 93 ILE A C 1
ATOM 711 O O . ILE A 1 93 ? 4.594 7.101 -0.713 1.00 79.44 93 ILE A O 1
ATOM 715 N N . THR A 1 94 ? 3.661 6.715 1.306 1.00 82.81 94 THR A N 1
ATOM 716 C CA . THR A 1 94 ? 4.852 6.096 1.886 1.00 82.81 94 THR A CA 1
ATOM 717 C C . THR A 1 94 ? 5.033 4.730 1.247 1.00 82.81 94 THR A C 1
ATOM 719 O O . THR A 1 94 ? 4.132 3.894 1.283 1.00 82.81 94 THR A O 1
ATOM 722 N N . HIS A 1 95 ? 6.183 4.511 0.621 1.00 86.94 95 HIS A N 1
ATOM 723 C CA . HIS A 1 95 ? 6.483 3.260 -0.055 1.00 86.94 95 HIS A CA 1
ATOM 724 C C . HIS A 1 95 ? 7.934 2.850 0.178 1.00 86.94 95 HIS A C 1
ATOM 726 O O . HIS A 1 95 ? 8.829 3.690 0.277 1.00 86.94 95 HIS A O 1
ATOM 732 N N . HIS A 1 96 ? 8.169 1.544 0.241 1.00 87.38 96 HIS A N 1
ATOM 733 C CA . HIS A 1 96 ? 9.491 0.961 0.418 1.00 87.38 96 HIS A CA 1
ATOM 734 C C . HIS A 1 96 ? 9.681 -0.185 -0.574 1.00 87.38 96 HIS A C 1
ATOM 736 O O . HIS A 1 96 ? 8.955 -1.179 -0.540 1.00 87.38 96 HIS A O 1
ATOM 742 N N . LYS A 1 97 ? 10.672 -0.045 -1.461 1.00 87.62 97 LYS A N 1
ATOM 743 C CA . LYS A 1 97 ? 11.111 -1.113 -2.365 1.00 87.62 97 LYS A CA 1
ATOM 744 C C . LYS A 1 97 ? 12.233 -1.888 -1.671 1.00 87.62 97 LYS A C 1
ATOM 746 O O . LYS A 1 97 ? 13.216 -1.297 -1.231 1.00 87.62 97 LYS A O 1
ATOM 751 N N . SER A 1 98 ? 12.076 -3.198 -1.532 1.00 84.44 98 SER A N 1
ATOM 752 C CA . SER A 1 98 ? 13.073 -4.084 -0.922 1.00 84.44 98 SER A CA 1
ATOM 753 C C . SER A 1 98 ? 13.232 -5.356 -1.746 1.00 84.44 98 SER A C 1
ATOM 755 O O . SER A 1 98 ? 12.454 -5.613 -2.659 1.00 84.44 98 SER A O 1
ATOM 757 N N . VAL A 1 99 ? 14.263 -6.148 -1.467 1.00 85.44 99 VAL A N 1
ATOM 758 C CA . VAL A 1 99 ? 14.451 -7.455 -2.104 1.00 85.44 99 VAL A CA 1
ATOM 759 C C . VAL A 1 99 ? 14.317 -8.525 -1.030 1.00 85.44 99 VAL A C 1
ATOM 761 O O . VAL A 1 99 ? 14.967 -8.461 0.010 1.00 85.44 99 VAL A O 1
ATOM 764 N N . ASP A 1 100 ? 13.439 -9.491 -1.279 1.00 80.88 100 ASP A N 1
ATOM 765 C CA . ASP A 1 100 ? 13.203 -10.641 -0.411 1.00 80.88 100 ASP A CA 1
ATOM 766 C C . ASP A 1 100 ? 14.459 -11.524 -0.303 1.00 80.88 100 ASP A C 1
ATOM 768 O O . ASP A 1 100 ? 15.274 -11.573 -1.225 1.00 80.88 100 ASP A O 1
ATOM 772 N N . ALA A 1 101 ? 14.560 -12.338 0.748 1.00 79.19 101 ALA A N 1
ATOM 773 C CA . ALA A 1 101 ? 15.598 -13.362 0.897 1.00 79.19 101 ALA A CA 1
ATOM 774 C C . ALA A 1 101 ? 15.619 -14.358 -0.280 1.00 79.19 101 ALA A C 1
ATOM 776 O O . ALA A 1 101 ? 16.656 -14.917 -0.626 1.00 79.19 101 ALA A O 1
ATOM 777 N N . LYS A 1 102 ? 14.470 -14.546 -0.942 1.00 80.31 102 LYS A N 1
ATOM 778 C CA . LYS A 1 102 ? 14.325 -15.356 -2.164 1.00 80.31 102 LYS A CA 1
ATOM 779 C C . LYS A 1 102 ? 14.759 -14.621 -3.442 1.00 80.31 102 LYS A C 1
ATOM 781 O O . LYS A 1 102 ? 14.610 -15.170 -4.534 1.00 80.31 102 LYS A O 1
ATOM 786 N N . GLY A 1 103 ? 15.241 -13.382 -3.346 1.00 81.44 103 GLY A N 1
ATOM 787 C CA . GLY A 1 103 ? 15.635 -12.534 -4.473 1.00 81.44 103 GLY A CA 1
ATOM 788 C C . GLY A 1 103 ? 14.460 -12.025 -5.313 1.00 81.44 103 GLY A C 1
ATOM 789 O O . GLY A 1 103 ? 14.613 -11.864 -6.519 1.00 81.44 103 GLY A O 1
ATOM 790 N N . ARG A 1 104 ? 13.268 -11.874 -4.721 1.00 83.06 104 ARG A N 1
ATOM 791 C CA . ARG A 1 104 ? 12.092 -11.260 -5.367 1.00 83.06 104 ARG A CA 1
ATOM 792 C C . ARG A 1 104 ? 12.030 -9.784 -5.001 1.00 83.06 104 ARG A C 1
ATOM 794 O O . ARG A 1 104 ? 12.276 -9.457 -3.843 1.00 83.06 104 ARG A O 1
ATOM 801 N N . GLN A 1 105 ? 11.677 -8.913 -5.943 1.00 86.75 105 GLN A N 1
ATOM 802 C CA . GLN A 1 105 ? 11.385 -7.521 -5.602 1.00 86.75 105 GLN A CA 1
ATOM 803 C C . GLN A 1 105 ? 10.126 -7.472 -4.732 1.00 86.75 105 GLN A C 1
ATOM 805 O O . GLN A 1 105 ? 9.154 -8.176 -5.003 1.00 86.75 105 GLN A O 1
ATOM 810 N N . ARG A 1 106 ? 10.158 -6.678 -3.668 1.00 88.75 106 ARG A N 1
ATOM 811 C CA . ARG A 1 106 ? 9.038 -6.414 -2.771 1.00 88.75 106 ARG A CA 1
ATOM 812 C C . ARG A 1 106 ? 8.722 -4.933 -2.775 1.00 88.75 106 ARG A C 1
ATOM 814 O O . ARG A 1 106 ? 9.630 -4.100 -2.757 1.00 88.75 106 ARG A O 1
ATOM 821 N N . LEU A 1 107 ? 7.437 -4.623 -2.766 1.00 89.31 107 LEU A N 1
ATOM 822 C CA . LEU A 1 107 ? 6.926 -3.272 -2.656 1.00 89.31 107 LEU A CA 1
ATOM 823 C C . LEU A 1 107 ? 5.972 -3.221 -1.471 1.00 89.31 107 LEU A C 1
ATOM 825 O O . LEU A 1 107 ? 4.925 -3.861 -1.478 1.00 89.31 107 LEU A O 1
ATOM 829 N N . PHE A 1 108 ? 6.348 -2.435 -0.473 1.00 90.81 108 PHE A N 1
ATOM 830 C CA . PHE A 1 108 ? 5.502 -2.118 0.661 1.00 90.81 108 PHE A CA 1
ATOM 831 C C . PHE A 1 108 ? 4.925 -0.718 0.479 1.00 90.81 108 PHE A C 1
ATOM 833 O O . PHE A 1 108 ? 5.663 0.209 0.141 1.00 90.81 108 PHE A O 1
ATOM 840 N N . VAL A 1 109 ? 3.625 -0.566 0.707 1.00 91.25 109 VAL A N 1
ATOM 841 C CA . VAL A 1 109 ? 2.893 0.696 0.598 1.00 91.25 109 VAL A CA 1
ATOM 842 C C . VAL A 1 109 ? 2.093 0.921 1.875 1.00 91.25 109 VAL A C 1
ATOM 844 O O . VAL A 1 109 ? 1.345 0.048 2.317 1.00 91.25 109 VAL A O 1
ATOM 847 N N . GLU A 1 110 ? 2.232 2.115 2.447 1.00 91.12 110 GLU A N 1
ATOM 848 C CA . GLU A 1 110 ? 1.494 2.557 3.625 1.00 91.12 110 GLU A CA 1
ATOM 849 C C . GLU A 1 110 ? 0.753 3.863 3.339 1.00 91.12 110 GLU A C 1
ATOM 851 O O . GLU A 1 110 ? 1.309 4.840 2.826 1.00 91.12 110 GLU A O 1
ATOM 856 N N . TYR A 1 111 ? -0.534 3.873 3.671 1.00 90.12 111 TYR A N 1
ATOM 857 C CA . TYR A 1 111 ? -1.400 5.035 3.522 1.00 90.12 111 TYR A CA 1
ATOM 858 C C . TYR A 1 111 ? -2.526 5.006 4.552 1.00 90.12 111 TYR A C 1
ATOM 860 O O . TYR A 1 111 ? -2.724 4.033 5.275 1.00 90.12 111 TYR A O 1
ATOM 868 N N . TYR A 1 112 ? -3.288 6.088 4.616 1.00 88.25 112 TYR A N 1
ATOM 869 C CA . TYR A 1 112 ? -4.347 6.272 5.594 1.00 88.25 112 TYR A CA 1
ATOM 870 C C . TYR A 1 112 ? -5.721 6.288 4.949 1.00 88.25 112 TYR A C 1
ATOM 872 O O . TYR A 1 112 ? -5.868 6.709 3.805 1.00 88.25 112 TYR A O 1
ATOM 880 N N . VAL A 1 113 ? -6.740 5.887 5.704 1.00 88.75 113 VAL A N 1
ATOM 881 C CA . VAL A 1 113 ? -8.139 5.881 5.274 1.00 88.75 113 VAL A CA 1
ATOM 882 C C . VAL A 1 113 ? -9.025 6.541 6.332 1.00 88.75 113 VAL A C 1
ATOM 884 O O . VAL A 1 113 ? -8.911 6.248 7.523 1.00 88.75 113 VAL A O 1
ATOM 887 N N . THR A 1 114 ? -9.920 7.436 5.897 1.00 86.31 114 THR A N 1
ATOM 888 C CA . THR A 1 114 ? -11.019 7.978 6.725 1.00 86.31 114 THR A CA 1
ATOM 889 C C . THR A 1 114 ? -12.351 7.886 5.994 1.00 86.31 114 THR A C 1
ATOM 891 O O . THR A 1 114 ? -12.403 7.695 4.781 1.00 86.31 114 THR A O 1
ATOM 894 N N . ASP A 1 115 ? -13.441 8.106 6.726 1.00 83.19 115 ASP A N 1
ATOM 895 C CA . ASP A 1 115 ? -14.739 8.415 6.131 1.00 83.19 115 ASP A CA 1
ATOM 896 C C . ASP A 1 115 ? -14.722 9.799 5.454 1.00 83.19 115 ASP A C 1
ATOM 898 O O . ASP A 1 115 ? -14.264 10.785 6.040 1.00 83.19 115 ASP A O 1
ATOM 902 N N . SER A 1 116 ? -15.279 9.882 4.246 1.00 74.88 116 SER A N 1
ATOM 903 C CA . SER A 1 116 ? -15.568 11.133 3.535 1.00 74.88 116 SER A CA 1
ATOM 904 C C . SER A 1 116 ? -16.382 12.143 4.350 1.00 74.88 116 SER A C 1
ATOM 906 O O . SER A 1 116 ? -16.090 13.339 4.305 1.00 74.88 116 SER A O 1
ATOM 908 N N . LYS A 1 117 ? -17.383 11.679 5.112 1.00 68.50 117 LYS A N 1
ATOM 909 C CA . LYS A 1 117 ? -18.276 12.538 5.903 1.00 68.50 117 LYS A CA 1
ATOM 910 C C . LYS A 1 117 ? -17.671 12.918 7.251 1.00 68.50 117 LYS A C 1
ATOM 912 O O . LYS A 1 117 ? -18.307 13.648 8.008 1.00 68.50 117 LYS A O 1
ATOM 917 N N . ARG A 1 118 ? -16.457 12.434 7.552 1.00 65.50 118 ARG A N 1
ATOM 918 C CA . ARG A 1 118 ? -15.723 12.668 8.807 1.00 65.50 118 ARG A CA 1
ATOM 919 C C . ARG A 1 118 ? -16.576 12.416 10.054 1.00 65.50 118 ARG A C 1
ATOM 921 O O . ARG A 1 118 ? -16.396 13.080 11.070 1.00 65.50 118 ARG A O 1
ATOM 928 N N . SER A 1 119 ? -17.529 11.491 9.958 1.00 62.66 119 SER A N 1
ATOM 929 C CA . SER A 1 119 ? -18.433 11.171 11.065 1.00 62.66 119 SER A CA 1
ATOM 930 C C . SER A 1 119 ? -17.820 10.117 11.987 1.00 62.66 119 SER A C 1
ATOM 932 O O . SER A 1 119 ? -18.060 10.135 13.193 1.00 62.66 119 SER A O 1
ATOM 934 N N . SER A 1 120 ? -16.970 9.242 11.442 1.00 66.94 120 SER A N 1
ATOM 935 C CA . SER A 1 120 ? -16.238 8.250 12.227 1.00 66.94 120 SER A CA 1
ATOM 936 C C . SER A 1 120 ? -15.055 8.891 12.971 1.00 66.94 120 SER A C 1
ATOM 938 O O . SER A 1 120 ? -14.229 9.554 12.340 1.00 66.94 120 SER A O 1
ATOM 940 N N . PRO A 1 121 ? -14.903 8.656 14.290 1.00 74.88 121 PRO A N 1
ATOM 941 C CA . PRO A 1 121 ? -13.749 9.118 15.064 1.00 74.88 121 PRO A CA 1
ATOM 942 C C . PRO A 1 121 ? -12.485 8.282 14.808 1.00 74.88 121 PRO A C 1
ATOM 944 O O . PRO A 1 121 ? -11.456 8.546 15.420 1.00 74.88 121 PRO A O 1
ATOM 947 N N . CYS A 1 122 ? -12.561 7.262 13.951 1.00 82.38 122 CYS A N 1
ATOM 948 C CA . CYS A 1 122 ? -11.488 6.311 13.691 1.00 82.38 122 CYS A CA 1
ATOM 949 C C . CYS A 1 122 ? -10.697 6.669 12.424 1.00 82.38 122 CYS A C 1
ATOM 951 O O . CYS A 1 122 ? -11.240 7.212 11.462 1.00 82.38 122 CYS A O 1
ATOM 953 N N . ILE A 1 123 ? -9.419 6.294 12.406 1.00 87.12 123 ILE A N 1
ATOM 954 C CA . ILE A 1 123 ? -8.506 6.391 11.264 1.00 87.12 123 ILE A CA 1
ATOM 955 C C . ILE A 1 123 ? -7.937 5.004 10.983 1.00 87.12 123 ILE A C 1
ATOM 957 O O . ILE A 1 123 ? -7.452 4.327 11.889 1.00 87.12 123 ILE A O 1
ATOM 961 N N . GLY A 1 124 ? -7.992 4.579 9.724 1.00 89.19 124 GLY A N 1
ATOM 962 C CA . GLY A 1 124 ? -7.358 3.348 9.266 1.00 89.19 124 GLY A CA 1
ATOM 963 C C . GLY A 1 124 ? -5.954 3.632 8.753 1.00 89.19 124 GLY A C 1
ATOM 964 O O . GLY A 1 124 ? -5.768 4.564 7.976 1.00 89.19 124 GLY A O 1
ATOM 965 N N . VAL A 1 125 ? -4.979 2.829 9.162 1.00 91.31 125 VAL A N 1
ATOM 966 C CA . VAL A 1 125 ? -3.646 2.771 8.553 1.00 91.31 125 VAL A CA 1
ATOM 967 C C . VAL A 1 125 ? -3.597 1.500 7.724 1.00 91.31 125 VAL A C 1
ATOM 969 O O . VAL A 1 125 ? -3.653 0.399 8.270 1.00 91.31 125 VAL A O 1
ATOM 972 N N . VAL A 1 126 ? -3.545 1.646 6.407 1.00 92.88 126 VAL A N 1
ATOM 973 C CA . VAL A 1 126 ? -3.472 0.523 5.479 1.00 92.88 126 VAL A CA 1
ATOM 974 C C . VAL A 1 126 ? -2.018 0.211 5.186 1.00 92.88 126 VAL A C 1
ATOM 976 O O . VAL A 1 126 ? -1.244 1.098 4.834 1.00 92.88 126 VAL A O 1
ATOM 979 N N . LYS A 1 127 ? -1.675 -1.067 5.309 1.00 93.12 127 LYS A N 1
ATOM 980 C CA . LYS A 1 127 ? -0.366 -1.627 4.996 1.00 93.12 127 LYS A CA 1
ATOM 981 C C . LYS A 1 127 ? -0.558 -2.709 3.947 1.00 93.12 127 LYS A C 1
ATOM 983 O O . LYS A 1 127 ? -1.191 -3.730 4.227 1.00 93.12 127 LYS A O 1
ATOM 988 N N . ALA A 1 128 ? -0.023 -2.471 2.759 1.00 92.56 128 ALA A N 1
ATOM 989 C CA . ALA A 1 128 ? -0.043 -3.413 1.653 1.00 92.56 128 ALA A CA 1
ATOM 990 C C . ALA A 1 128 ? 1.389 -3.842 1.327 1.00 92.56 128 ALA A C 1
ATOM 992 O O . ALA A 1 128 ? 2.260 -2.995 1.140 1.00 92.56 128 ALA A O 1
ATOM 993 N N . ASP A 1 129 ? 1.627 -5.147 1.258 1.00 91.31 129 ASP A N 1
ATOM 994 C CA . ASP A 1 129 ? 2.906 -5.718 0.833 1.00 91.31 129 ASP A CA 1
ATOM 995 C C . ASP A 1 129 ? 2.694 -6.578 -0.405 1.00 91.31 129 ASP A C 1
ATOM 997 O O . ASP A 1 129 ? 1.761 -7.384 -0.467 1.00 91.31 129 ASP A O 1
ATOM 1001 N N . LEU A 1 130 ? 3.563 -6.393 -1.390 1.00 90.56 130 LEU A N 1
ATOM 1002 C CA . LEU A 1 130 ? 3.514 -7.083 -2.666 1.00 90.56 130 LEU A CA 1
ATOM 1003 C C . LEU A 1 130 ? 4.875 -7.671 -2.980 1.00 90.56 130 LEU A C 1
ATOM 1005 O O . LEU A 1 130 ? 5.908 -7.077 -2.665 1.00 90.56 130 LEU A O 1
ATOM 1009 N N . SER A 1 131 ? 4.880 -8.810 -3.662 1.00 88.19 131 SER A N 1
ATOM 1010 C CA . SER A 1 131 ? 6.093 -9.385 -4.224 1.00 88.19 131 SER A CA 1
ATOM 1011 C C . SER A 1 131 ? 5.959 -9.602 -5.722 1.00 88.19 131 SER A C 1
ATOM 1013 O O . SER A 1 131 ? 4.907 -9.979 -6.227 1.00 88.19 131 SER A O 1
ATOM 1015 N N . GLN A 1 132 ? 7.044 -9.349 -6.443 1.00 85.25 132 GLN A N 1
ATOM 1016 C CA . GLN A 1 132 ? 7.099 -9.597 -7.870 1.00 85.25 132 GLN A CA 1
ATOM 1017 C C . GLN A 1 132 ? 7.384 -11.078 -8.129 1.00 85.25 132 GLN A C 1
ATOM 1019 O O . GLN A 1 132 ? 8.371 -11.644 -7.635 1.00 85.25 132 GLN A O 1
ATOM 1024 N N . SER A 1 133 ? 6.531 -11.708 -8.933 1.00 80.88 133 SER A N 1
ATOM 1025 C CA . SER A 1 133 ? 6.743 -13.070 -9.407 1.00 80.88 133 SER A CA 1
ATOM 1026 C C . SER A 1 133 ? 7.898 -13.114 -10.408 1.00 80.88 133 SER A C 1
ATOM 1028 O O . SER A 1 133 ? 7.907 -12.390 -11.402 1.00 80.88 133 SER A O 1
ATOM 1030 N N . LYS A 1 134 ? 8.872 -14.004 -10.179 1.00 72.56 134 LYS A N 1
ATOM 1031 C CA . LYS A 1 134 ? 10.045 -14.168 -11.060 1.00 72.56 134 LYS A CA 1
ATOM 1032 C C . LYS A 1 134 ? 9.697 -14.711 -12.445 1.00 72.56 134 LYS A C 1
ATOM 1034 O O . LYS A 1 134 ? 10.461 -14.496 -13.375 1.00 72.56 134 LYS A O 1
ATOM 1039 N N . GLY A 1 135 ? 8.595 -15.456 -12.558 1.00 74.06 135 GLY A N 1
ATOM 1040 C CA . GLY A 1 135 ? 8.188 -16.085 -13.815 1.00 74.06 135 GLY A CA 1
ATOM 1041 C C . GLY A 1 135 ? 7.444 -15.121 -14.732 1.00 74.06 135 GLY A C 1
ATOM 1042 O O . GLY A 1 135 ? 7.754 -15.032 -15.914 1.00 74.06 135 GLY A O 1
ATOM 1043 N N . THR A 1 136 ? 6.481 -14.386 -14.175 1.00 73.12 136 THR A N 1
ATOM 1044 C CA . THR A 1 136 ? 5.558 -13.543 -14.951 1.00 73.12 136 THR A CA 1
ATOM 1045 C C . THR A 1 136 ? 5.925 -12.058 -14.902 1.00 73.12 136 THR A C 1
ATOM 1047 O O . THR A 1 136 ? 5.414 -11.279 -15.697 1.00 73.12 136 THR A O 1
ATOM 1050 N N . GLY A 1 137 ? 6.754 -11.632 -13.941 1.00 73.12 137 GLY A N 1
ATOM 1051 C CA . GLY A 1 137 ? 7.028 -10.214 -13.673 1.00 73.12 137 GLY A CA 1
ATOM 1052 C C . GLY A 1 137 ? 5.851 -9.449 -13.051 1.00 73.12 137 GLY A C 1
ATOM 1053 O O . GLY A 1 137 ? 5.976 -8.255 -12.783 1.00 73.12 137 GLY A O 1
ATOM 1054 N N . ALA A 1 138 ? 4.724 -10.127 -12.807 1.00 77.88 138 ALA A N 1
ATOM 1055 C CA . ALA A 1 138 ? 3.530 -9.568 -12.188 1.00 77.88 138 ALA A CA 1
ATOM 1056 C C . ALA A 1 138 ? 3.745 -9.292 -10.692 1.00 77.88 138 ALA A C 1
ATOM 1058 O O . ALA A 1 138 ? 4.530 -9.976 -10.030 1.00 77.88 138 ALA A O 1
ATOM 1059 N N . TRP A 1 139 ? 3.040 -8.285 -10.179 1.00 82.56 139 TRP A N 1
ATOM 1060 C CA . TRP A 1 139 ? 3.003 -7.952 -8.759 1.00 82.56 139 TRP A CA 1
ATOM 1061 C C . TRP A 1 139 ? 1.859 -8.705 -8.088 1.00 82.56 139 TRP A C 1
ATOM 1063 O O . TRP A 1 139 ? 0.700 -8.471 -8.419 1.00 82.56 139 TRP A O 1
ATOM 1073 N N . ASP A 1 140 ? 2.192 -9.568 -7.134 1.00 86.38 140 ASP A N 1
ATOM 1074 C CA . ASP A 1 140 ? 1.225 -10.347 -6.367 1.00 86.38 140 ASP A CA 1
ATOM 1075 C C . ASP A 1 140 ? 1.144 -9.807 -4.934 1.00 86.38 140 ASP A C 1
ATOM 1077 O O . ASP A 1 140 ? 2.168 -9.563 -4.285 1.00 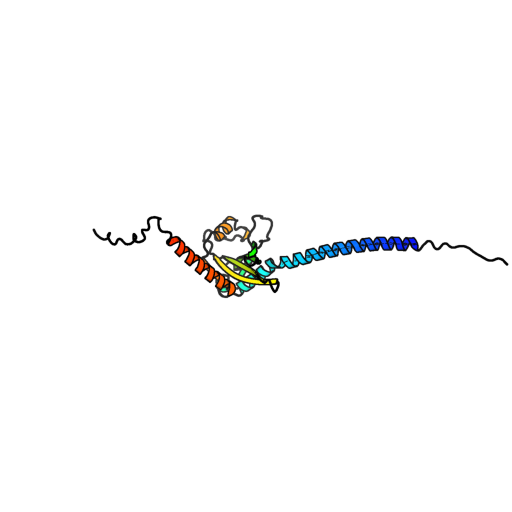86.38 140 ASP A O 1
ATOM 1081 N N . TYR A 1 141 ? -0.074 -9.616 -4.421 1.00 88.19 141 TYR A N 1
ATOM 1082 C CA . TYR A 1 141 ? -0.284 -9.177 -3.042 1.00 88.19 141 TYR A CA 1
ATOM 1083 C C . TYR A 1 141 ? 0.077 -10.288 -2.057 1.00 88.19 141 TYR A C 1
ATOM 1085 O O . TYR A 1 141 ? -0.488 -11.376 -2.098 1.00 88.19 141 TYR A O 1
ATOM 1093 N N . ASN A 1 142 ? 0.957 -9.993 -1.105 1.00 89.00 142 ASN A N 1
ATOM 1094 C CA . ASN A 1 142 ? 1.215 -10.882 0.024 1.00 89.00 142 ASN A CA 1
ATOM 1095 C C . ASN A 1 142 ? 0.120 -10.688 1.079 1.00 89.00 142 ASN A C 1
ATOM 1097 O O . ASN A 1 142 ? -0.549 -11.644 1.481 1.00 89.00 142 ASN A O 1
ATOM 1101 N N . TYR A 1 143 ? -0.098 -9.433 1.481 1.00 91.38 143 TYR A N 1
ATOM 1102 C CA . TYR A 1 143 ? -1.174 -9.056 2.388 1.00 91.38 143 TYR A CA 1
ATOM 1103 C C . TYR A 1 143 ? -1.618 -7.603 2.206 1.00 91.38 143 TYR A C 1
ATOM 1105 O O . TYR A 1 143 ? -0.848 -6.736 1.791 1.00 91.38 143 TYR A O 1
ATOM 1113 N N . ILE A 1 144 ? -2.861 -7.343 2.598 1.00 93.31 144 ILE A N 1
ATOM 1114 C CA . ILE A 1 144 ? -3.442 -6.022 2.811 1.00 93.31 144 ILE A CA 1
ATOM 1115 C C . ILE A 1 144 ? -4.101 -6.050 4.184 1.00 93.31 144 ILE A C 1
ATOM 1117 O O . ILE A 1 144 ? -5.065 -6.782 4.423 1.00 93.31 144 ILE A O 1
ATOM 1121 N N . ILE A 1 145 ? -3.561 -5.249 5.093 1.00 93.88 145 ILE A N 1
ATOM 1122 C CA . ILE A 1 145 ? -4.014 -5.171 6.476 1.00 93.88 145 ILE A CA 1
ATOM 1123 C C . ILE A 1 145 ? -4.356 -3.722 6.793 1.00 93.88 145 ILE A C 1
ATOM 1125 O O . ILE A 1 145 ? -3.632 -2.805 6.408 1.00 93.88 145 ILE A O 1
ATOM 1129 N N . VAL A 1 146 ? -5.449 -3.521 7.522 1.00 93.62 146 VAL A N 1
ATOM 1130 C CA . VAL A 1 146 ? -5.878 -2.212 8.006 1.00 93.62 146 VAL A CA 1
ATOM 1131 C C . VAL A 1 146 ? -5.820 -2.197 9.527 1.00 93.62 146 VAL A C 1
ATOM 1133 O O . VAL A 1 146 ? -6.593 -2.876 10.200 1.00 93.62 146 VAL A O 1
ATOM 1136 N N . ASP A 1 147 ? -4.901 -1.408 10.069 1.00 93.19 147 ASP A N 1
ATOM 1137 C CA . ASP A 1 147 ? -4.801 -1.135 11.499 1.00 93.19 147 ASP A CA 1
ATOM 1138 C C . ASP A 1 147 ? -5.716 0.058 11.839 1.00 93.19 147 ASP A C 1
ATOM 1140 O O . ASP A 1 147 ? -5.500 1.185 11.385 1.00 93.19 147 ASP A O 1
ATOM 1144 N N . VAL A 1 148 ? -6.762 -0.180 12.629 1.00 91.06 148 VAL A N 1
ATOM 1145 C CA . VAL A 1 148 ? -7.754 0.834 13.010 1.00 91.06 148 VAL A CA 1
ATOM 1146 C C . VAL A 1 148 ? -7.334 1.503 14.312 1.00 91.06 148 VAL A C 1
ATOM 1148 O O . VAL A 1 148 ? -7.150 0.845 15.337 1.00 91.06 148 VAL A O 1
ATOM 1151 N N . HIS A 1 149 ? -7.232 2.826 14.282 1.00 88.88 149 HIS A N 1
ATOM 1152 C CA . HIS A 1 149 ? -6.864 3.664 15.415 1.00 88.88 149 HIS A CA 1
ATOM 1153 C C . HIS A 1 149 ? -8.006 4.624 15.739 1.00 88.88 149 HIS A C 1
ATOM 1155 O O . HIS A 1 149 ? -8.663 5.141 14.838 1.00 88.88 149 HIS A O 1
ATOM 1161 N N . GLN A 1 150 ? -8.220 4.904 17.021 1.00 83.75 150 GLN A N 1
ATOM 1162 C CA . GLN A 1 150 ? -9.103 5.980 17.465 1.00 83.75 150 GLN A CA 1
ATOM 1163 C C . GLN A 1 150 ? -8.229 7.028 18.152 1.00 83.75 150 GLN A C 1
ATOM 1165 O O . GLN A 1 150 ? -7.717 6.763 19.243 1.00 83.75 150 GLN A O 1
ATOM 1170 N N . PRO A 1 151 ? -7.993 8.191 17.525 1.00 73.25 151 PRO A N 1
ATOM 1171 C CA . PRO A 1 151 ? -7.394 9.320 18.219 1.00 73.25 151 PRO A CA 1
ATOM 1172 C C . PRO A 1 151 ? -8.225 9.689 19.455 1.00 73.25 151 PRO A C 1
ATOM 1174 O O . PRO A 1 151 ? -9.456 9.637 19.436 1.00 73.25 151 PRO A O 1
ATOM 1177 N N . ALA A 1 152 ? -7.538 10.051 20.536 1.00 69.56 152 ALA A N 1
ATOM 1178 C CA . ALA A 1 152 ? -8.175 10.450 21.786 1.00 69.56 152 ALA A CA 1
ATOM 1179 C C . ALA A 1 152 ? -9.048 11.713 21.610 1.00 69.56 152 ALA A C 1
ATOM 1181 O O . ALA A 1 152 ? -8.863 12.496 20.679 1.00 69.56 152 ALA A O 1
ATOM 1182 N N . ASP A 1 153 ? -10.013 11.940 22.506 1.00 63.53 153 ASP A N 1
ATOM 1183 C CA . ASP A 1 153 ? -10.971 13.054 22.383 1.00 63.53 153 ASP A CA 1
ATOM 1184 C C . ASP A 1 153 ? -10.312 14.443 22.388 1.00 63.53 153 ASP A C 1
ATOM 1186 O O . ASP A 1 153 ? -10.773 15.349 21.698 1.00 63.53 153 ASP A O 1
ATOM 1190 N N . ASN A 1 154 ? -9.189 14.597 23.091 1.00 58.06 154 ASN A N 1
ATOM 1191 C CA . ASN A 1 154 ? -8.344 15.799 23.083 1.00 58.06 154 ASN A CA 1
ATOM 1192 C C . ASN A 1 154 ? -7.547 15.993 21.776 1.00 58.06 154 ASN A C 1
ATOM 1194 O O . ASN A 1 154 ? -6.895 17.017 21.590 1.00 58.06 154 ASN A O 1
ATOM 1198 N N . MET A 1 155 ? -7.576 14.993 20.900 1.00 56.53 155 MET A N 1
ATOM 1199 C CA . MET A 1 155 ? -6.834 14.881 19.648 1.00 56.53 155 MET A CA 1
ATOM 1200 C C . MET A 1 155 ? -7.782 14.927 18.436 1.00 56.53 155 MET A C 1
ATOM 1202 O O . MET A 1 155 ? -7.328 14.971 17.290 1.00 56.53 155 MET A O 1
ATOM 1206 N N . LYS A 1 156 ? -9.105 14.955 18.674 1.00 55.94 156 LYS A N 1
ATOM 1207 C CA . LYS A 1 156 ? -10.112 15.253 17.652 1.00 55.94 156 LYS A CA 1
ATOM 1208 C C . LYS A 1 156 ? -9.800 16.628 17.073 1.00 55.94 156 LYS A C 1
ATOM 1210 O O . LYS A 1 156 ? -9.849 17.629 17.781 1.00 55.94 156 LYS A O 1
ATOM 1215 N N . VAL A 1 157 ? -9.488 16.669 15.781 1.00 55.91 157 VAL A N 1
ATOM 1216 C CA . VAL A 1 157 ? -9.312 17.915 15.031 1.00 55.91 157 VAL A CA 1
ATOM 1217 C C . VAL A 1 157 ? -10.670 18.623 15.011 1.00 55.91 157 VAL A C 1
ATOM 1219 O O . VAL A 1 157 ? -11.542 18.322 14.198 1.00 55.91 157 VAL A O 1
ATOM 1222 N N . SER A 1 158 ? -10.892 19.501 15.983 1.00 42.78 158 SER A N 1
ATOM 1223 C CA . SER A 1 158 ? -12.129 20.242 16.185 1.00 42.78 158 SER A CA 1
ATOM 1224 C C . SER A 1 158 ? -12.284 21.265 15.063 1.00 42.78 158 SER A C 1
ATOM 1226 O O . SER A 1 158 ? -11.650 22.313 15.054 1.00 42.78 158 SER A O 1
ATOM 1228 N N . GLY A 1 159 ? -13.098 20.935 14.059 1.00 43.81 159 GLY A N 1
ATOM 1229 C CA . GLY A 1 159 ? -13.556 21.869 13.022 1.00 43.81 159 GLY A CA 1
ATOM 1230 C C . GLY A 1 159 ? -12.504 22.365 12.020 1.00 43.81 159 GLY A C 1
ATOM 1231 O O . GLY A 1 159 ? -12.880 22.927 10.994 1.00 43.81 159 GLY A O 1
ATOM 1232 N N . ALA A 1 160 ? -11.212 22.134 12.249 1.00 37.72 160 ALA A N 1
ATOM 1233 C CA . ALA A 1 160 ? -10.166 22.502 11.310 1.00 37.72 160 ALA A CA 1
ATOM 1234 C C . ALA A 1 160 ? -10.013 21.428 10.225 1.00 37.72 160 ALA A C 1
ATOM 1236 O O . ALA A 1 160 ? -10.071 20.220 10.458 1.00 37.72 160 ALA A O 1
ATOM 1237 N N . THR A 1 161 ? -9.831 21.870 8.988 1.00 43.53 161 THR A N 1
ATOM 1238 C CA . THR A 1 161 ? -9.448 20.995 7.881 1.00 43.53 161 THR A CA 1
ATOM 1239 C C . THR A 1 161 ? -8.231 20.167 8.307 1.00 43.53 161 THR A C 1
ATOM 1241 O O . THR A 1 161 ? -7.312 20.710 8.902 1.00 43.53 161 THR A O 1
ATOM 1244 N N . GLN A 1 162 ? -8.188 18.867 7.985 1.00 48.28 162 GLN A N 1
ATOM 1245 C CA . GLN A 1 162 ? -7.077 17.935 8.285 1.00 48.28 162 GLN A CA 1
ATOM 1246 C C . GLN A 1 162 ? -5.680 18.438 7.829 1.00 48.28 162 GLN A C 1
ATOM 1248 O O . GLN A 1 162 ? -4.670 17.806 8.110 1.00 48.28 162 GLN A O 1
ATOM 1253 N N . SER A 1 163 ? -5.614 19.567 7.117 1.00 45.62 163 SER A N 1
ATOM 1254 C CA . SER A 1 163 ? -4.409 20.357 6.858 1.00 45.62 163 SER A CA 1
ATOM 1255 C C . SER A 1 163 ? -3.794 21.026 8.099 1.00 45.62 163 SER A C 1
ATOM 1257 O O . SER A 1 163 ? -2.636 21.413 8.019 1.00 45.62 163 SER A O 1
ATOM 1259 N N . ASP A 1 164 ? -4.537 21.167 9.203 1.00 47.59 164 ASP A N 1
ATOM 1260 C CA . ASP A 1 164 ? -4.067 21.749 10.476 1.00 47.59 164 ASP A CA 1
ATOM 1261 C C . ASP A 1 164 ? -3.741 20.690 11.544 1.00 47.59 164 ASP A C 1
ATOM 1263 O O . ASP A 1 164 ? -3.291 21.030 12.639 1.00 47.59 164 ASP A O 1
ATOM 1267 N N . ALA A 1 165 ? -3.931 19.399 11.244 1.00 57.28 165 ALA A N 1
ATOM 1268 C CA . ALA A 1 165 ? -3.410 18.330 12.089 1.00 57.28 165 ALA A CA 1
ATOM 1269 C C . ALA A 1 165 ? -1.875 18.361 12.001 1.00 57.28 165 ALA A C 1
ATOM 1271 O O . ALA A 1 165 ? -1.296 17.913 11.012 1.00 57.28 165 ALA A O 1
ATOM 1272 N N . GLY A 1 166 ? -1.230 18.965 13.002 1.00 60.88 166 GLY A N 1
ATOM 1273 C CA . GLY A 1 166 ? 0.224 19.111 13.056 1.00 60.88 166 GLY A CA 1
ATOM 1274 C C . GLY A 1 166 ? 0.953 17.764 13.048 1.00 60.88 166 GLY A C 1
ATOM 1275 O O . GLY A 1 166 ? 0.378 16.724 13.358 1.00 60.88 166 GLY A O 1
ATOM 1276 N N . GLU A 1 167 ? 2.248 17.776 12.731 1.00 65.00 167 GLU A N 1
ATOM 1277 C CA . GLU A 1 167 ? 3.095 16.569 12.664 1.00 65.00 167 GLU A CA 1
ATOM 1278 C C . GLU A 1 167 ? 3.072 15.717 13.945 1.00 65.00 167 GLU A C 1
ATOM 1280 O O . GLU A 1 167 ? 3.230 14.495 13.895 1.00 65.00 167 GLU A O 1
ATOM 1285 N N . SER A 1 168 ? 2.814 16.349 15.093 1.00 70.44 168 SER A N 1
ATOM 1286 C CA . SER A 1 168 ? 2.642 15.684 16.384 1.00 70.44 168 SER A CA 1
ATOM 1287 C C . SER A 1 168 ? 1.498 14.669 16.385 1.00 70.44 168 SER A C 1
ATOM 1289 O O . SER A 1 168 ? 1.631 13.619 17.011 1.00 70.44 168 SER A O 1
ATOM 1291 N N . PHE A 1 169 ? 0.411 14.936 15.655 1.00 75.75 169 PHE A N 1
ATOM 1292 C CA . PHE A 1 169 ? -0.728 14.030 15.543 1.00 75.75 169 PHE A CA 1
ATOM 1293 C C . PHE A 1 169 ? -0.325 12.713 14.871 1.00 75.75 169 PHE A C 1
ATOM 1295 O O . PHE A 1 169 ? -0.564 11.637 15.414 1.00 75.75 169 PHE A O 1
ATOM 1302 N N . TRP A 1 170 ? 0.324 12.798 13.707 1.00 75.00 170 TRP A N 1
ATOM 1303 C CA . TRP A 1 170 ? 0.720 11.626 12.922 1.00 75.00 170 TRP A CA 1
ATOM 1304 C C . TRP A 1 170 ? 1.785 10.796 13.634 1.00 75.00 170 TRP A C 1
ATOM 1306 O O . TRP A 1 170 ? 1.687 9.572 13.665 1.00 75.00 170 TRP A O 1
ATOM 1316 N N . SER A 1 171 ? 2.755 11.450 14.278 1.00 77.44 171 SER A N 1
ATOM 1317 C CA . SER A 1 171 ? 3.761 10.767 15.099 1.00 77.44 171 SER A CA 1
ATOM 1318 C C . SER A 1 171 ? 3.123 9.996 16.263 1.00 77.44 171 SER A C 1
ATOM 1320 O O . SER A 1 171 ? 3.453 8.837 16.513 1.00 77.44 171 SER A O 1
ATOM 1322 N N . GLN A 1 172 ? 2.144 10.601 16.942 1.00 76.25 172 GLN A N 1
ATOM 1323 C CA . GLN A 1 172 ? 1.412 9.929 18.016 1.00 76.25 172 GLN A CA 1
ATOM 1324 C C . GLN A 1 172 ? 0.539 8.785 17.496 1.00 76.25 172 GLN A C 1
ATOM 1326 O O . GLN A 1 172 ? 0.493 7.741 18.139 1.00 76.25 172 GLN A O 1
ATOM 1331 N N . LEU A 1 173 ? -0.095 8.935 16.328 1.00 80.94 173 LEU A N 1
ATOM 1332 C CA . LEU A 1 173 ? -0.881 7.870 15.704 1.00 80.94 173 LEU A CA 1
ATOM 1333 C C . LEU A 1 173 ? -0.011 6.635 15.418 1.00 80.94 173 LEU A C 1
ATOM 1335 O O . LEU A 1 173 ? -0.387 5.535 15.811 1.00 80.94 173 LEU A O 1
ATOM 1339 N N . HIS A 1 174 ? 1.172 6.817 14.821 1.00 77.56 174 HIS A N 1
ATOM 1340 C CA . HIS A 1 174 ? 2.106 5.719 14.537 1.00 77.56 174 HIS A CA 1
ATOM 1341 C C . HIS A 1 174 ? 2.625 5.013 15.796 1.00 77.56 174 HIS A C 1
ATOM 1343 O O . HIS A 1 174 ? 2.881 3.811 15.765 1.00 77.56 174 HIS A O 1
ATOM 1349 N N . ASN A 1 175 ? 2.786 5.752 16.894 1.00 83.31 175 ASN A N 1
ATOM 1350 C CA . ASN A 1 175 ? 3.236 5.197 18.171 1.00 83.31 175 ASN A CA 1
ATOM 1351 C C . ASN A 1 175 ? 2.089 4.604 19.002 1.00 83.31 175 ASN A C 1
ATOM 1353 O O . ASN A 1 175 ? 2.332 3.866 19.959 1.00 83.31 175 ASN A O 1
ATOM 1357 N N . SER A 1 176 ? 0.840 4.935 18.669 1.00 82.62 176 SER A N 1
ATOM 1358 C CA . SER A 1 176 ? -0.332 4.419 19.364 1.00 82.62 176 SER A CA 1
ATOM 1359 C C . SER A 1 176 ? -0.615 2.970 18.970 1.00 82.62 176 SER A C 1
ATOM 1361 O O . SER A 1 176 ? -0.355 2.536 17.849 1.00 82.62 176 SER A O 1
ATOM 1363 N N . LYS A 1 177 ? -1.153 2.192 19.912 1.00 87.00 177 LYS A N 1
ATOM 1364 C CA . LYS A 1 177 ? -1.563 0.814 19.640 1.00 87.00 177 LYS A CA 1
ATOM 1365 C C . LYS A 1 177 ? -2.886 0.823 18.857 1.00 87.00 177 LYS A C 1
ATOM 1367 O O . LYS A 1 177 ? -3.823 1.486 19.308 1.00 87.00 177 LYS A O 1
ATOM 1372 N N . PRO A 1 178 ? -3.012 0.055 17.761 1.00 88.44 178 PRO A N 1
ATOM 1373 C CA . PRO A 1 178 ? -4.284 -0.080 17.067 1.00 88.44 178 PRO A CA 1
ATOM 1374 C C . PRO A 1 178 ? -5.318 -0.764 17.960 1.00 88.44 178 PRO A C 1
ATOM 1376 O O . PRO A 1 178 ? -5.006 -1.677 18.729 1.00 88.44 178 PRO A O 1
ATOM 1379 N N . ILE A 1 179 ? -6.564 -0.324 17.832 1.00 88.69 179 ILE A N 1
ATOM 1380 C CA . ILE A 1 179 ? -7.718 -0.871 18.557 1.00 88.69 179 ILE A CA 1
ATOM 1381 C C . ILE A 1 179 ? -8.156 -2.186 17.930 1.00 88.69 179 ILE A C 1
ATOM 1383 O O . ILE A 1 179 ? -8.560 -3.112 18.628 1.00 88.69 179 ILE A O 1
ATOM 1387 N N . GLY A 1 180 ? -8.042 -2.270 16.610 1.00 89.25 180 GLY A N 1
ATOM 1388 C CA . GLY A 1 180 ? -8.362 -3.460 15.848 1.00 89.25 180 GLY A CA 1
ATOM 1389 C C . GLY A 1 180 ? -7.487 -3.563 14.614 1.00 89.25 180 GLY A C 1
ATOM 1390 O O . GLY A 1 180 ? -6.957 -2.569 14.118 1.00 89.25 180 GLY A O 1
ATOM 1391 N N . ARG A 1 181 ? -7.354 -4.789 14.122 1.00 91.94 181 ARG A N 1
ATOM 1392 C CA . ARG A 1 181 ? -6.695 -5.103 12.863 1.00 91.94 181 ARG A CA 1
ATOM 1393 C C . ARG A 1 181 ? -7.687 -5.840 11.981 1.00 91.94 181 ARG A C 1
ATOM 1395 O O . ARG A 1 181 ? -8.261 -6.833 12.417 1.00 91.94 181 ARG A O 1
ATOM 1402 N N . ILE A 1 182 ? -7.874 -5.347 10.765 1.00 91.56 182 ILE A N 1
ATOM 1403 C CA . ILE A 1 182 ? -8.731 -5.962 9.756 1.00 91.56 182 ILE A CA 1
ATOM 1404 C C . ILE A 1 182 ? -7.836 -6.503 8.652 1.00 91.56 182 ILE A C 1
ATOM 1406 O O . ILE A 1 182 ? -7.086 -5.761 8.018 1.00 91.56 182 ILE A O 1
ATOM 1410 N N . GLU A 1 183 ? -7.910 -7.807 8.436 1.00 91.00 183 GLU A N 1
ATOM 1411 C CA . GLU A 1 183 ? -7.214 -8.491 7.355 1.00 91.00 183 GLU A CA 1
ATOM 1412 C C . GLU A 1 183 ? -8.117 -8.458 6.122 1.00 91.00 183 GLU A C 1
ATOM 1414 O O . GLU A 1 183 ? -9.139 -9.137 6.063 1.00 91.00 183 GLU A O 1
ATOM 1419 N N . VAL A 1 184 ? -7.782 -7.600 5.158 1.00 89.06 184 VAL A N 1
ATOM 1420 C CA . VAL A 1 184 ? -8.589 -7.430 3.941 1.00 89.06 184 VAL A CA 1
ATOM 1421 C C . VAL A 1 184 ? -8.247 -8.509 2.927 1.00 89.06 184 VAL A C 1
ATOM 1423 O O . VAL A 1 184 ? -9.139 -9.075 2.301 1.00 89.06 184 VAL A O 1
ATOM 1426 N N . LEU A 1 185 ? -6.956 -8.792 2.780 1.00 88.00 185 LEU A N 1
ATOM 1427 C CA . LEU A 1 185 ? -6.447 -9.831 1.902 1.00 88.00 185 LEU A CA 1
ATOM 1428 C C . LEU A 1 185 ? -5.193 -10.417 2.537 1.00 88.00 185 LEU A C 1
ATOM 1430 O O . LEU A 1 185 ? -4.282 -9.684 2.907 1.00 88.00 185 LEU A O 1
ATOM 1434 N N . VAL A 1 186 ? -5.140 -11.736 2.664 1.00 85.81 186 VAL A N 1
ATOM 1435 C CA . VAL A 1 186 ? -3.957 -12.468 3.121 1.00 85.81 186 VAL A CA 1
ATOM 1436 C C . VAL A 1 186 ? -3.851 -13.694 2.233 1.00 85.81 186 VAL A C 1
ATOM 1438 O O . VAL A 1 186 ? -4.776 -14.503 2.196 1.00 85.81 186 VAL A O 1
ATOM 1441 N N . THR A 1 187 ? -2.761 -13.820 1.480 1.00 85.50 187 THR A N 1
ATOM 1442 C CA . THR A 1 187 ? -2.569 -14.991 0.616 1.00 85.50 187 THR A CA 1
ATOM 1443 C C . THR A 1 187 ? -2.124 -16.210 1.414 1.00 85.50 187 THR A C 1
ATOM 1445 O O . THR A 1 187 ? -1.444 -16.101 2.438 1.00 85.50 187 THR A O 1
ATOM 1448 N N . ASP A 1 188 ? -2.472 -17.401 0.923 1.00 77.44 188 ASP A N 1
ATOM 1449 C CA . ASP A 1 188 ? -2.147 -18.668 1.586 1.00 77.44 188 ASP A CA 1
ATOM 1450 C C . ASP A 1 188 ? -0.638 -18.895 1.743 1.00 77.44 188 ASP A C 1
ATOM 1452 O O . ASP A 1 188 ? -0.195 -19.457 2.749 1.00 77.44 188 ASP A O 1
ATOM 1456 N N . GLU A 1 189 ? 0.169 -18.452 0.772 1.00 75.88 189 GLU A N 1
ATOM 1457 C CA . GLU A 1 189 ? 1.629 -18.532 0.871 1.00 75.88 189 GLU A CA 1
ATOM 1458 C C . GLU A 1 189 ? 2.148 -17.715 2.055 1.00 75.88 189 GLU A C 1
ATOM 1460 O O . GLU A 1 189 ? 2.937 -18.216 2.863 1.00 75.88 189 GLU A O 1
ATOM 1465 N N . PHE A 1 190 ? 1.652 -16.488 2.206 1.00 76.31 190 PHE A N 1
ATOM 1466 C CA . PHE A 1 190 ? 2.051 -15.608 3.292 1.00 76.31 190 PHE A CA 1
ATOM 1467 C C . PHE A 1 190 ? 1.520 -16.089 4.650 1.00 76.31 190 PHE A C 1
ATOM 1469 O O . PHE A 1 190 ? 2.254 -16.099 5.640 1.00 76.31 190 PHE A O 1
ATOM 1476 N N . ALA A 1 191 ? 0.283 -16.591 4.706 1.00 77.81 191 ALA A N 1
ATOM 1477 C CA . ALA A 1 191 ? -0.283 -17.174 5.922 1.00 77.81 191 ALA A CA 1
ATOM 1478 C C . ALA A 1 191 ? 0.541 -18.373 6.428 1.00 77.81 191 ALA A C 1
ATOM 1480 O O . ALA A 1 191 ? 0.714 -18.555 7.639 1.00 77.81 191 ALA A O 1
ATOM 1481 N N . ARG A 1 192 ? 1.079 -19.196 5.516 1.00 80.00 192 ARG A N 1
ATOM 1482 C CA . ARG A 1 192 ? 2.007 -20.286 5.863 1.00 80.00 192 ARG A CA 1
ATOM 1483 C C . ARG A 1 192 ? 3.335 -19.749 6.379 1.00 80.00 192 ARG A C 1
ATOM 1485 O O . ARG A 1 192 ? 3.840 -20.273 7.369 1.00 80.00 192 ARG A O 1
ATOM 1492 N N . GLU A 1 193 ? 3.879 -18.710 5.751 1.00 76.38 193 GLU A N 1
ATOM 1493 C CA . GLU A 1 193 ? 5.134 -18.084 6.172 1.00 76.38 193 GLU A CA 1
ATOM 1494 C C . GLU A 1 193 ? 5.036 -17.506 7.590 1.00 76.38 193 GLU A C 1
ATOM 1496 O O . GLU A 1 193 ? 5.891 -17.809 8.424 1.00 76.38 193 GLU A O 1
ATOM 1501 N N . ILE A 1 194 ? 3.953 -16.786 7.913 1.00 78.75 194 ILE A N 1
ATOM 1502 C CA . ILE A 1 194 ? 3.702 -16.292 9.277 1.00 78.75 194 ILE A CA 1
ATOM 1503 C C . ILE A 1 194 ? 3.635 -17.454 10.269 1.00 78.75 194 ILE A C 1
ATOM 1505 O O . ILE A 1 194 ? 4.317 -17.432 11.293 1.00 78.75 194 ILE A O 1
ATOM 1509 N N . LYS A 1 195 ? 2.853 -18.500 9.972 1.00 80.31 195 LYS A N 1
ATOM 1510 C CA . LYS A 1 195 ? 2.713 -19.661 10.869 1.00 80.31 195 LYS A CA 1
ATOM 1511 C C . LYS A 1 195 ? 4.050 -20.353 11.127 1.00 80.31 195 LYS A C 1
ATOM 1513 O O . LYS A 1 195 ? 4.330 -20.749 12.262 1.00 80.31 195 LYS A O 1
ATOM 1518 N N . LEU A 1 196 ? 4.874 -20.499 10.089 1.00 80.44 196 LEU A N 1
ATOM 1519 C CA . LEU A 1 196 ? 6.213 -21.072 10.197 1.00 80.44 196 LEU A CA 1
ATOM 1520 C C . LEU A 1 196 ? 7.128 -20.177 11.039 1.00 80.44 196 LEU A C 1
ATOM 1522 O O . LEU A 1 196 ? 7.785 -20.680 11.952 1.00 80.44 196 LEU A O 1
ATOM 1526 N N . ALA A 1 197 ? 7.124 -18.866 10.798 1.00 76.94 197 ALA A N 1
ATOM 1527 C CA . ALA A 1 197 ? 7.908 -17.903 11.564 1.00 76.94 197 ALA A CA 1
ATOM 1528 C C . ALA A 1 197 ? 7.505 -17.883 13.049 1.00 76.94 197 ALA A C 1
ATOM 1530 O O . ALA A 1 197 ? 8.368 -17.903 13.928 1.00 76.94 197 ALA A O 1
ATOM 1531 N N . ASP A 1 198 ? 6.208 -17.931 13.352 1.00 79.94 198 ASP A N 1
ATOM 1532 C CA . ASP A 1 198 ? 5.700 -18.005 14.724 1.00 79.94 198 ASP A CA 1
ATOM 1533 C C . ASP A 1 198 ? 6.053 -19.329 15.404 1.00 79.94 198 ASP A C 1
ATOM 1535 O O . ASP A 1 198 ? 6.367 -19.362 16.598 1.00 79.94 198 ASP A O 1
ATOM 1539 N N . SER A 1 199 ? 6.033 -20.441 14.664 1.00 74.50 199 SER A N 1
ATOM 1540 C CA . SER A 1 199 ? 6.517 -21.730 15.166 1.00 74.50 199 SER A CA 1
ATOM 1541 C C . SER A 1 199 ? 8.013 -21.676 15.488 1.00 74.50 199 SER A C 1
ATOM 1543 O O . SER A 1 199 ? 8.431 -22.140 16.548 1.00 74.50 199 SER A O 1
ATOM 1545 N N . GLN A 1 200 ? 8.821 -21.070 14.615 1.00 76.56 200 GLN A N 1
ATOM 1546 C CA . GLN A 1 200 ? 10.259 -20.905 14.837 1.00 76.56 200 GLN A CA 1
ATOM 1547 C C . GLN A 1 200 ? 10.554 -19.992 16.033 1.00 76.56 200 GLN A C 1
ATOM 1549 O O . GLN A 1 200 ? 11.374 -20.347 16.879 1.00 76.56 200 GLN A O 1
ATOM 1554 N N . ARG A 1 201 ? 9.850 -18.858 16.165 1.00 70.81 201 ARG A N 1
ATOM 1555 C CA . ARG A 1 201 ? 9.977 -17.950 17.320 1.00 70.81 201 ARG A CA 1
ATOM 1556 C C . ARG A 1 201 ? 9.617 -18.636 18.633 1.00 70.81 201 ARG A C 1
ATOM 1558 O O . ARG A 1 201 ? 10.334 -18.471 19.622 1.00 70.81 201 ARG A O 1
ATOM 1565 N N . ARG A 1 202 ? 8.528 -19.413 18.653 1.00 70.00 202 ARG A N 1
ATOM 1566 C CA . ARG A 1 202 ? 8.143 -20.208 19.829 1.00 70.00 202 ARG A CA 1
ATOM 1567 C C . ARG A 1 202 ? 9.237 -21.208 20.191 1.00 70.00 202 ARG A C 1
ATOM 1569 O O . ARG A 1 202 ? 9.664 -21.220 21.340 1.00 70.00 202 ARG A O 1
ATOM 1576 N N . ASN A 1 203 ? 9.766 -21.948 19.219 1.00 70.88 203 ASN A N 1
ATOM 1577 C CA . ASN A 1 203 ? 10.847 -22.907 19.461 1.00 70.88 203 ASN A CA 1
ATOM 1578 C C . ASN A 1 203 ? 12.134 -22.243 19.978 1.00 70.88 203 ASN A C 1
ATOM 1580 O O . ASN A 1 203 ? 12.759 -22.760 20.903 1.00 70.88 203 ASN A O 1
ATOM 1584 N N . GLN A 1 204 ? 12.511 -21.071 19.458 1.00 67.12 204 GLN A N 1
ATOM 1585 C CA . GLN A 1 204 ? 13.682 -20.343 19.957 1.00 67.12 204 GLN A CA 1
ATOM 1586 C C . GLN A 1 204 ? 13.511 -19.873 21.407 1.00 67.12 204 GLN A C 1
ATOM 1588 O O . GLN A 1 204 ? 14.456 -19.993 22.187 1.00 67.12 204 GLN A O 1
ATOM 1593 N N . ARG A 1 205 ? 12.313 -19.420 21.807 1.00 58.34 205 ARG A N 1
ATOM 1594 C CA . ARG A 1 205 ? 12.026 -19.073 23.212 1.00 58.34 205 ARG A CA 1
ATOM 1595 C C . ARG A 1 205 ? 12.200 -20.258 24.164 1.00 58.34 205 ARG A C 1
ATOM 1597 O O . ARG A 1 205 ? 12.699 -20.067 25.265 1.00 58.34 205 ARG A O 1
ATOM 1604 N N . PHE A 1 206 ? 11.841 -21.472 23.750 1.00 54.56 206 PHE A N 1
ATOM 1605 C CA . PHE A 1 206 ? 12.074 -22.664 24.573 1.00 54.56 206 PHE A CA 1
ATOM 1606 C C . PHE A 1 206 ? 13.558 -23.052 24.645 1.00 54.56 206 PHE A C 1
ATOM 1608 O O . PHE A 1 206 ? 14.009 -23.538 25.678 1.00 54.56 206 PHE A O 1
ATOM 1615 N N . SER A 1 207 ? 14.344 -22.777 23.600 1.00 53.56 207 SER A N 1
ATOM 1616 C CA . SER A 1 207 ? 15.788 -23.058 23.605 1.00 53.56 207 SER A CA 1
ATOM 1617 C C . SER A 1 207 ? 16.606 -22.114 24.502 1.00 53.56 207 SER A C 1
ATOM 1619 O O . SER A 1 207 ? 17.630 -22.522 25.047 1.00 53.56 207 SER A O 1
ATOM 1621 N N . THR A 1 208 ? 16.162 -20.868 24.705 1.00 53.03 208 THR A N 1
ATOM 1622 C CA . THR A 1 208 ? 16.846 -19.903 25.586 1.00 53.03 208 THR A CA 1
ATOM 1623 C C . THR A 1 208 ? 16.449 -20.037 27.053 1.00 53.03 208 THR A C 1
ATOM 1625 O O . THR A 1 208 ? 17.272 -19.752 27.917 1.00 53.03 208 THR A O 1
ATOM 1628 N N . VAL A 1 209 ? 15.247 -20.542 27.348 1.00 52.19 209 VAL A N 1
ATOM 1629 C CA . VAL A 1 209 ? 14.804 -20.868 28.720 1.00 52.19 209 VAL A CA 1
ATOM 1630 C C . VAL A 1 209 ? 15.535 -22.100 29.290 1.00 52.19 209 VAL A C 1
ATOM 1632 O O . VAL A 1 209 ? 15.563 -22.290 30.500 1.00 52.19 209 VAL A O 1
ATOM 1635 N N . GLY A 1 210 ? 16.198 -22.899 28.443 1.00 47.44 210 GLY A N 1
ATOM 1636 C CA . GLY A 1 210 ? 17.003 -24.061 28.842 1.00 47.44 210 GLY A CA 1
ATOM 1637 C C . GLY A 1 210 ? 18.505 -23.808 29.036 1.00 47.44 210 GLY A C 1
ATOM 1638 O O . GLY A 1 210 ? 19.227 -24.749 29.365 1.00 47.44 210 GLY A O 1
ATOM 1639 N N . LYS A 1 211 ? 19.015 -22.578 28.851 1.00 49.25 211 LYS A N 1
ATOM 1640 C CA . LYS A 1 211 ? 20.401 -22.253 29.239 1.00 49.25 211 LYS A CA 1
ATOM 1641 C C . LYS A 1 211 ? 20.459 -22.050 30.750 1.00 49.25 211 LYS A C 1
ATOM 1643 O O . LYS A 1 211 ? 20.497 -20.926 31.242 1.00 49.25 211 LYS A O 1
ATOM 1648 N N . GLY A 1 212 ? 20.405 -23.172 31.463 1.00 47.06 212 GLY A N 1
ATOM 1649 C CA . GLY A 1 212 ? 20.653 -23.234 32.892 1.00 47.06 212 GLY A CA 1
ATOM 1650 C C . GLY A 1 212 ? 22.002 -22.612 33.241 1.00 47.06 212 GLY A C 1
ATOM 1651 O O . GLY A 1 212 ? 22.955 -22.654 32.4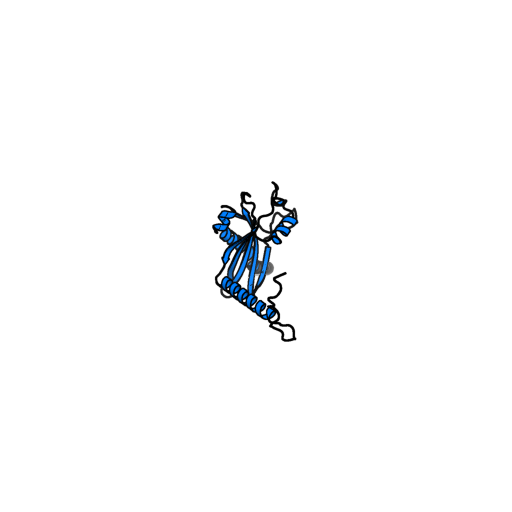57 1.00 47.06 212 GLY A O 1
ATOM 1652 N N . THR A 1 213 ? 22.051 -22.029 34.433 1.00 55.44 213 THR A N 1
ATOM 1653 C CA . THR A 1 213 ? 23.270 -21.661 35.152 1.00 55.44 213 THR A CA 1
ATOM 1654 C C . THR A 1 213 ? 24.297 -22.809 35.030 1.00 55.44 213 THR A C 1
ATOM 1656 O O . THR A 1 213 ? 23.877 -23.974 35.079 1.00 55.44 213 THR A O 1
ATOM 1659 N N . PRO A 1 214 ? 25.607 -22.538 34.834 1.00 55.41 214 PRO A N 1
ATOM 1660 C CA . PRO A 1 214 ? 26.645 -23.556 34.573 1.00 55.41 214 PRO A CA 1
ATOM 1661 C C . PRO A 1 214 ? 26.751 -24.690 35.611 1.00 55.41 214 PRO A C 1
ATOM 1663 O O . PRO A 1 214 ? 27.440 -25.681 35.394 1.00 55.41 214 PRO A O 1
ATOM 1666 N N . ASP A 1 215 ? 26.067 -24.535 36.733 1.00 57.84 215 ASP A N 1
ATOM 1667 C CA . ASP A 1 215 ? 26.116 -25.321 37.955 1.00 57.84 215 ASP A CA 1
ATOM 1668 C C . ASP A 1 215 ? 25.109 -26.494 37.972 1.00 57.84 215 ASP A C 1
ATOM 1670 O O . ASP A 1 215 ? 25.019 -27.225 38.954 1.00 57.84 215 ASP A O 1
ATOM 1674 N N . GLY A 1 216 ? 24.363 -26.729 36.882 1.00 50.34 216 GLY A N 1
ATOM 1675 C CA . GLY A 1 216 ? 23.585 -27.968 36.691 1.00 50.34 216 GLY A CA 1
ATOM 1676 C C . GLY A 1 216 ? 22.350 -28.132 37.592 1.00 50.34 216 GLY A C 1
ATOM 1677 O O . GLY A 1 216 ? 21.737 -29.197 37.622 1.00 50.34 216 GLY A O 1
ATOM 1678 N N . SER A 1 217 ? 21.936 -27.088 38.308 1.00 46.06 217 SER A N 1
ATOM 1679 C CA . SER A 1 217 ? 20.762 -27.108 39.190 1.00 46.06 217 SER A CA 1
ATOM 1680 C C . SER A 1 217 ? 19.475 -26.795 38.407 1.00 46.06 217 SER A C 1
ATOM 1682 O O . SER A 1 217 ? 19.148 -25.629 38.186 1.00 46.06 217 SER A O 1
ATOM 1684 N N . TRP A 1 218 ? 18.723 -27.822 37.992 1.00 51.81 218 TRP A N 1
ATOM 1685 C CA . TRP A 1 218 ? 17.428 -27.674 37.291 1.00 51.81 218 TRP A CA 1
ATOM 1686 C C . TRP A 1 218 ? 16.192 -27.898 38.197 1.00 51.81 218 TRP A C 1
ATOM 1688 O O . TRP A 1 218 ? 15.066 -27.884 37.708 1.00 51.81 218 TRP A O 1
ATOM 1698 N N . PHE A 1 219 ? 16.364 -28.055 39.519 1.00 40.75 219 PHE A N 1
ATOM 1699 C CA . PHE A 1 219 ? 15.284 -28.394 40.472 1.00 40.75 219 PHE A CA 1
ATOM 1700 C C . PHE A 1 219 ? 15.061 -27.369 41.604 1.00 40.75 219 PHE A C 1
ATOM 1702 O O . PHE A 1 219 ? 14.723 -27.747 42.721 1.00 40.75 219 PHE A O 1
ATOM 1709 N N . SER A 1 220 ? 15.194 -26.066 41.341 1.00 46.97 220 SER A N 1
ATOM 1710 C CA . SER A 1 220 ? 15.104 -25.044 42.407 1.00 46.97 220 SER A CA 1
ATOM 1711 C C . SER A 1 220 ? 13.928 -24.070 42.275 1.00 46.97 220 SER A C 1
ATOM 1713 O O . SER A 1 220 ? 14.023 -22.937 42.734 1.00 46.97 220 SER A O 1
ATOM 1715 N N . VAL A 1 221 ? 12.804 -24.476 41.669 1.00 50.50 221 VAL A N 1
ATOM 1716 C CA . VAL A 1 221 ? 11.569 -23.660 41.661 1.00 50.50 221 VAL A CA 1
ATOM 1717 C C . VAL A 1 221 ? 10.337 -24.515 41.946 1.00 50.50 221 VAL A C 1
ATOM 1719 O O . VAL A 1 221 ? 9.427 -24.565 41.137 1.00 50.50 221 VAL A O 1
ATOM 1722 N N . LEU A 1 222 ? 10.306 -25.194 43.094 1.00 43.59 222 LEU A N 1
ATOM 1723 C CA . LEU A 1 222 ? 9.074 -25.554 43.811 1.00 43.59 222 LEU A CA 1
ATOM 1724 C C . LEU A 1 222 ? 9.432 -25.800 45.287 1.00 43.59 222 LEU A C 1
ATOM 1726 O O . LEU A 1 222 ? 9.698 -26.930 45.683 1.00 43.59 222 LEU A O 1
ATOM 1730 N N . HIS A 1 223 ? 9.439 -24.751 46.114 1.00 45.66 223 HIS A N 1
ATOM 1731 C CA . HIS A 1 223 ? 9.371 -24.914 47.570 1.00 45.66 223 HIS A CA 1
ATOM 1732 C C . HIS A 1 223 ? 7.956 -24.527 48.028 1.00 45.66 223 HIS A C 1
ATOM 1734 O O . HIS A 1 223 ? 7.620 -23.340 48.024 1.00 45.66 223 HIS A O 1
ATOM 1740 N N . PRO A 1 224 ? 7.089 -25.487 48.393 1.00 49.91 224 PRO A N 1
ATOM 1741 C CA . PRO A 1 224 ? 5.794 -25.191 48.982 1.00 49.91 224 PRO A CA 1
ATOM 1742 C C . PRO A 1 224 ? 5.974 -25.016 50.493 1.00 49.91 224 PRO A C 1
ATOM 1744 O O . PRO A 1 224 ? 5.723 -25.938 51.261 1.00 49.91 224 PRO A O 1
ATOM 1747 N N . SER A 1 225 ? 6.447 -23.854 50.950 1.00 54.84 225 SER A N 1
ATOM 1748 C CA . SER A 1 225 ? 6.500 -23.589 52.396 1.00 54.84 225 SER A CA 1
ATOM 1749 C C . SER A 1 225 ? 6.569 -22.104 52.753 1.00 54.84 225 SER A C 1
ATOM 1751 O O . SER A 1 225 ? 7.491 -21.682 53.440 1.00 54.84 225 SER A O 1
ATOM 1753 N N . THR A 1 226 ? 5.582 -21.316 52.329 1.00 55.62 226 THR A N 1
ATOM 1754 C CA . THR A 1 226 ? 5.229 -20.043 52.989 1.00 55.62 226 THR A CA 1
ATOM 1755 C C . THR A 1 226 ? 3.719 -19.787 52.893 1.00 55.62 226 THR A C 1
ATOM 1757 O O . THR A 1 226 ? 3.256 -18.832 52.281 1.00 55.62 226 THR A O 1
ATOM 1760 N N . TRP A 1 227 ? 2.925 -20.660 53.521 1.00 49.66 227 TRP A N 1
ATOM 1761 C CA . TRP A 1 227 ? 1.546 -20.353 53.919 1.00 49.66 227 TRP A CA 1
ATOM 1762 C C . TRP A 1 227 ? 1.361 -20.729 55.399 1.00 49.66 227 TRP A C 1
ATOM 1764 O O . TRP A 1 227 ? 1.504 -21.897 55.754 1.00 49.66 227 TRP A O 1
ATOM 1774 N N . ARG A 1 228 ? 0.981 -19.727 56.213 1.00 42.03 228 ARG A N 1
ATOM 1775 C CA . ARG A 1 228 ? 0.814 -19.686 57.692 1.00 42.03 228 ARG A CA 1
ATOM 1776 C C . ARG A 1 228 ? 2.128 -19.617 58.492 1.00 42.03 228 ARG A C 1
ATOM 1778 O O . ARG A 1 228 ? 3.049 -20.366 58.206 1.00 42.03 228 ARG A O 1
ATOM 1785 N N . LYS A 1 229 ? 2.268 -18.786 59.528 1.00 42.53 229 LYS A N 1
ATOM 1786 C CA . LYS A 1 229 ? 1.332 -17.946 60.304 1.00 42.53 229 LYS A CA 1
ATOM 1787 C C . LYS A 1 229 ? 1.831 -16.508 60.364 1.00 42.53 229 LYS A C 1
ATOM 1789 O O . LYS A 1 229 ? 3.067 -16.340 60.340 1.00 42.53 229 LYS A O 1
#

Foldseek 3Di:
DDDDDDDDDPPPPPVVVVVVVVVVVVVVVVVVVVVVVCVVVVVVVVVPVVQVVVVVVLVVLCLVDVVSCVQANNDKDKFADDDPDPPDPHRDWDKDWDADPVRWIKIKTWIKIHHPVNPHQKIWIWIWMWTQDPPPRDIHTQWIKIQIAGDDPVQPPPPDDPSPNDPVSVVVRVVDHGPDMDTSDHDPVNVVVVVVVVVVVVVVVVVVVPPDDPPPDPDPPDDPPPDDD